Protein AF-A0A176S2V8-F1 (afdb_monomer_lite)

Secondary structure (DSSP, 8-state):
-HHHHHHHHHHHTGGGGGGGHHHHHHHTTSS-HHHHHHHHHHHTTSPPPS--HHHHHGGG-S-HHHHHHHHHHHHHTHHHHHHHHHHHHT-TT--HHHHHHHHHHHGGGS-HHHHHHHHHHHHHHHHHHHHHHHHHHHHHTTT--SHHHHHHHHHHHHHHHHHHHHHHHHHHHHTT-TTHHHHHHHHHHHHH-S-HHHHHHHHHHHHT-S-HHHHHHHHHHHHT---SHHHHHHHHHHHHSS-----GGGHHHHHHTT--HHHHHHHHHHHHHHHS----TT--HHHHHHHH-

Radius of gyration: 22.8 Å; chains: 1; bounding box: 51×49×60 Å

Structure (mmCIF, N/CA/C/O backbone):
data_AF-A0A176S2V8-F1
#
_entry.id   AF-A0A176S2V8-F1
#
loop_
_atom_site.group_PDB
_atom_site.id
_atom_site.type_symbol
_atom_site.label_atom_id
_atom_site.label_alt_id
_atom_site.label_comp_id
_atom_site.label_asym_id
_atom_site.label_entity_id
_atom_site.label_seq_id
_atom_site.pdbx_PDB_ins_code
_atom_site.Cartn_x
_atom_site.Cartn_y
_atom_site.Cartn_z
_atom_site.occupancy
_atom_site.B_iso_or_equiv
_atom_site.auth_seq_id
_atom_site.auth_comp_id
_atom_site.auth_asym_id
_atom_site.auth_atom_id
_atom_site.pdbx_PDB_model_num
ATOM 1 N N . MET A 1 1 ? 25.811 -22.337 -9.439 1.00 60.25 1 MET A N 1
ATOM 2 C CA . MET A 1 1 ? 25.557 -23.001 -10.743 1.00 60.25 1 MET A CA 1
ATOM 3 C C . MET A 1 1 ? 24.394 -22.397 -11.536 1.00 60.25 1 MET A C 1
ATOM 5 O O . MET A 1 1 ? 24.614 -22.059 -12.689 1.00 60.25 1 MET A O 1
ATOM 9 N N . ARG A 1 2 ? 23.189 -22.204 -10.969 1.00 78.69 2 ARG A N 1
ATOM 10 C CA . ARG A 1 2 ? 22.013 -21.725 -11.737 1.00 78.69 2 ARG A CA 1
ATOM 11 C C . ARG A 1 2 ? 22.156 -20.311 -12.328 1.00 78.69 2 ARG A C 1
ATOM 13 O O . ARG A 1 2 ? 21.811 -20.114 -13.487 1.00 78.69 2 ARG A O 1
ATOM 20 N N . LEU A 1 3 ? 22.725 -19.362 -11.580 1.00 81.75 3 LEU A N 1
ATOM 21 C CA . LEU A 1 3 ? 22.967 -17.994 -12.061 1.00 81.75 3 LEU A CA 1
ATOM 22 C C . LEU A 1 3 ? 23.971 -17.951 -13.225 1.00 81.75 3 LEU A C 1
ATOM 24 O O . LEU A 1 3 ? 23.685 -17.365 -14.260 1.00 81.75 3 LEU A O 1
ATOM 28 N N . ALA A 1 4 ? 25.115 -18.630 -13.086 1.00 78.62 4 ALA A N 1
ATOM 29 C CA . ALA A 1 4 ? 26.135 -18.707 -14.136 1.00 78.62 4 ALA A CA 1
ATOM 30 C C . ALA A 1 4 ? 25.596 -19.342 -15.430 1.00 78.62 4 ALA A C 1
ATOM 32 O O . ALA A 1 4 ? 25.895 -18.858 -16.517 1.00 78.62 4 ALA A O 1
ATOM 33 N N . ALA A 1 5 ? 24.752 -20.374 -15.309 1.00 82.19 5 ALA A N 1
ATOM 34 C CA . ALA A 1 5 ? 24.082 -20.993 -16.450 1.00 82.19 5 ALA A CA 1
ATOM 35 C C . ALA A 1 5 ? 23.116 -20.025 -17.152 1.00 82.19 5 ALA A C 1
ATOM 37 O O . ALA A 1 5 ? 23.113 -19.957 -18.377 1.00 82.19 5 ALA A O 1
ATOM 38 N N . LEU A 1 6 ? 22.341 -19.234 -16.399 1.00 85.38 6 LEU A N 1
ATOM 39 C CA . LEU A 1 6 ? 21.478 -18.197 -16.973 1.00 85.38 6 LEU A CA 1
ATOM 40 C C . LEU A 1 6 ? 22.296 -17.097 -17.667 1.00 85.38 6 LEU A C 1
ATOM 42 O O . LEU A 1 6 ? 21.955 -16.691 -18.773 1.00 85.38 6 LEU A O 1
ATOM 46 N N . THR A 1 7 ? 23.388 -16.641 -17.054 1.00 83.75 7 THR A N 1
ATOM 47 C CA . THR A 1 7 ? 24.290 -15.653 -17.664 1.00 83.75 7 THR A CA 1
ATOM 48 C C . THR A 1 7 ? 24.881 -16.170 -18.973 1.00 83.75 7 THR A C 1
ATOM 50 O O . THR A 1 7 ? 24.876 -15.453 -19.972 1.00 83.75 7 THR A O 1
ATOM 53 N N . ALA A 1 8 ? 25.367 -17.415 -18.987 1.00 78.00 8 ALA A N 1
ATOM 54 C CA . ALA A 1 8 ? 25.893 -18.054 -20.190 1.00 78.00 8 ALA A CA 1
ATOM 55 C C . ALA A 1 8 ? 24.809 -18.197 -21.267 1.00 78.00 8 ALA A C 1
ATOM 57 O O . ALA A 1 8 ? 25.053 -17.858 -22.420 1.00 78.00 8 ALA A O 1
ATOM 58 N N . PHE A 1 9 ? 23.599 -18.609 -20.879 1.00 85.56 9 PHE A N 1
ATOM 59 C CA . PHE A 1 9 ? 22.445 -18.706 -21.771 1.00 85.56 9 PHE A CA 1
ATOM 60 C C . PHE A 1 9 ? 22.101 -17.363 -22.430 1.00 85.56 9 PHE A C 1
ATOM 62 O O . PHE A 1 9 ? 21.939 -17.303 -23.645 1.00 85.56 9 PHE A O 1
ATOM 69 N N . ILE A 1 10 ? 22.025 -16.278 -21.651 1.00 87.19 10 ILE A N 1
ATOM 70 C CA . ILE A 1 10 ? 21.708 -14.940 -22.175 1.00 87.19 10 ILE A CA 1
ATOM 71 C C . ILE A 1 10 ? 22.783 -14.477 -23.161 1.00 87.19 10 ILE A C 1
ATOM 73 O O . ILE A 1 10 ? 22.444 -13.991 -24.234 1.00 87.19 10 ILE A O 1
ATOM 77 N N . ARG A 1 11 ? 24.067 -14.662 -22.826 1.00 83.25 11 ARG A N 1
ATOM 78 C CA . ARG A 1 11 ? 25.183 -14.283 -23.707 1.00 83.25 11 ARG A CA 1
ATOM 79 C C . ARG A 1 11 ? 25.191 -15.083 -25.008 1.00 83.25 11 ARG A C 1
ATOM 81 O O . ARG A 1 11 ? 25.403 -14.516 -26.070 1.00 83.25 11 ARG A O 1
ATOM 88 N N . LEU A 1 12 ? 24.939 -16.389 -24.934 1.00 82.62 12 LEU A N 1
ATOM 89 C CA . LEU A 1 12 ? 24.954 -17.269 -26.104 1.00 82.62 12 LEU A CA 1
ATOM 90 C C . LEU A 1 12 ? 23.786 -16.992 -27.066 1.00 82.62 12 LEU A C 1
ATOM 92 O O . LEU A 1 12 ? 23.904 -17.243 -28.262 1.00 82.62 12 LEU A O 1
ATOM 96 N N . HIS A 1 13 ? 22.680 -16.440 -26.561 1.00 83.00 13 HIS A N 1
ATOM 97 C CA . HIS A 1 13 ? 21.472 -16.164 -27.341 1.00 83.00 13 HIS A CA 1
ATOM 98 C C . HIS A 1 13 ? 21.136 -14.673 -27.465 1.00 83.00 13 HIS A C 1
ATOM 100 O O . HIS A 1 13 ? 19.988 -14.338 -27.747 1.00 83.00 13 HIS A O 1
ATOM 106 N N . GLU A 1 14 ? 22.103 -13.771 -27.282 1.00 80.88 14 GLU A N 1
ATOM 107 C CA . GLU A 1 14 ? 21.868 -12.321 -27.231 1.00 80.88 14 GLU A CA 1
ATOM 108 C C . GLU A 1 14 ? 21.131 -11.784 -28.475 1.00 80.88 14 GLU A C 1
ATOM 110 O O . GLU A 1 14 ? 20.158 -11.041 -28.354 1.00 80.88 14 GLU A O 1
ATOM 115 N N . ALA A 1 15 ? 21.504 -12.255 -29.671 1.00 80.62 15 ALA A N 1
ATOM 116 C CA . ALA A 1 15 ? 20.861 -11.881 -30.936 1.00 80.62 15 ALA A CA 1
ATOM 117 C C . ALA A 1 15 ? 19.471 -12.519 -31.159 1.00 80.62 15 ALA A C 1
ATOM 119 O O . ALA A 1 15 ? 18.764 -12.161 -32.099 1.00 80.62 15 ALA A O 1
ATOM 120 N N . GLN A 1 16 ? 19.075 -13.483 -30.324 1.00 86.75 16 GLN A N 1
ATOM 121 C CA . GLN A 1 16 ? 17.851 -14.278 -30.472 1.00 86.75 16 GLN A CA 1
ATOM 122 C C . GLN A 1 16 ? 16.987 -14.278 -29.202 1.00 86.75 16 GLN A C 1
ATOM 124 O O . GLN A 1 16 ? 16.091 -15.110 -29.070 1.00 86.75 16 GLN A O 1
ATOM 129 N N . LEU A 1 17 ? 17.199 -13.338 -28.273 1.00 88.38 17 LEU A N 1
ATOM 130 C CA . LEU A 1 17 ? 16.488 -13.301 -26.986 1.00 88.38 17 LEU A CA 1
ATOM 131 C C . LEU A 1 17 ? 14.958 -13.306 -27.130 1.00 88.38 17 LEU A C 1
ATOM 133 O O . LEU A 1 17 ? 14.272 -13.874 -26.278 1.00 88.38 17 LEU A O 1
ATOM 137 N N . GLU A 1 18 ? 14.418 -12.759 -28.224 1.00 91.44 18 GLU A N 1
ATOM 138 C CA . GLU A 1 18 ? 12.974 -12.759 -28.488 1.00 91.44 18 GLU A CA 1
ATOM 139 C C . GLU A 1 18 ? 12.380 -14.178 -28.526 1.00 91.44 18 GLU A C 1
ATOM 141 O O . GLU A 1 18 ? 11.299 -14.398 -27.977 1.00 91.44 18 GLU A O 1
ATOM 146 N N . THR A 1 19 ? 13.083 -15.173 -29.084 1.00 90.56 19 THR A N 1
ATOM 147 C CA . THR A 1 19 ? 12.586 -16.566 -29.130 1.00 90.56 19 THR A CA 1
ATOM 148 C C . THR A 1 19 ? 12.562 -17.211 -27.738 1.00 90.56 19 THR A C 1
ATOM 150 O O . THR A 1 19 ? 11.826 -18.168 -27.489 1.00 90.56 19 THR A O 1
ATOM 153 N N . HIS A 1 20 ? 13.321 -16.655 -26.792 1.00 90.19 20 HIS A N 1
ATOM 154 C CA . HIS A 1 20 ? 13.446 -17.132 -25.417 1.00 90.19 20 HIS A CA 1
ATOM 155 C C . HIS A 1 20 ? 12.695 -16.279 -24.390 1.00 90.19 20 HIS A C 1
ATOM 157 O O . HIS A 1 20 ? 12.718 -16.588 -23.196 1.00 90.19 20 HIS A O 1
ATOM 163 N N . LYS A 1 21 ? 11.951 -15.265 -24.833 1.00 91.38 21 LYS A N 1
ATOM 164 C CA . LYS A 1 21 ? 11.186 -14.339 -23.989 1.00 91.38 21 LYS A CA 1
ATOM 165 C C . LYS A 1 21 ? 10.273 -15.027 -22.971 1.00 91.38 21 LYS A C 1
ATOM 167 O O . LYS A 1 21 ? 10.247 -14.637 -21.808 1.00 91.38 21 LYS A O 1
ATOM 172 N N . ALA A 1 22 ? 9.573 -16.094 -23.363 1.00 91.62 22 ALA A N 1
ATOM 173 C CA . ALA A 1 22 ? 8.724 -16.861 -22.444 1.00 91.62 22 ALA A CA 1
ATOM 174 C C . ALA A 1 22 ? 9.526 -17.525 -21.308 1.00 91.62 22 ALA A C 1
ATOM 176 O O . ALA A 1 22 ? 9.073 -17.573 -20.165 1.00 91.62 22 ALA A O 1
ATOM 177 N N . ARG A 1 23 ? 10.747 -17.998 -21.598 1.00 91.06 23 ARG A N 1
ATOM 178 C CA . ARG A 1 23 ? 11.645 -18.572 -20.585 1.00 91.06 23 ARG A CA 1
ATOM 179 C C . ARG A 1 23 ? 12.166 -17.490 -19.644 1.00 91.06 23 ARG A C 1
ATOM 181 O O . ARG A 1 23 ? 12.185 -17.718 -18.440 1.00 91.06 23 ARG A O 1
ATOM 188 N N . LEU A 1 24 ? 12.521 -16.315 -20.169 1.00 93.31 24 LEU A N 1
ATOM 189 C CA . LEU A 1 24 ? 12.935 -15.164 -19.357 1.00 93.31 24 LEU A CA 1
ATOM 190 C C . LEU A 1 24 ? 11.822 -14.714 -18.400 1.00 93.31 24 LEU A C 1
ATOM 192 O O . LEU A 1 24 ? 12.098 -14.445 -17.236 1.00 93.31 24 LEU A O 1
ATOM 196 N N . LEU A 1 25 ? 10.561 -14.711 -18.847 1.00 94.50 25 LEU A N 1
ATOM 197 C CA . LEU A 1 25 ? 9.419 -14.420 -17.972 1.00 94.50 25 LEU A CA 1
ATOM 198 C C . LEU A 1 25 ? 9.272 -15.451 -16.849 1.00 94.50 25 LEU A C 1
ATOM 200 O O . LEU A 1 25 ? 9.077 -15.064 -15.702 1.00 94.50 25 LEU A O 1
ATOM 204 N N . LYS A 1 26 ? 9.449 -16.745 -17.143 1.00 93.81 26 LYS A N 1
ATOM 205 C CA . LYS A 1 26 ? 9.420 -17.800 -16.117 1.00 93.81 26 LYS A CA 1
ATOM 206 C C . LYS A 1 26 ? 10.523 -17.630 -15.066 1.00 93.81 26 LYS A C 1
ATOM 208 O O . LYS A 1 26 ? 10.328 -17.962 -13.903 1.00 93.81 26 LYS A O 1
ATOM 213 N N . VAL A 1 27 ? 11.682 -17.081 -15.440 1.00 94.81 27 VAL A N 1
ATOM 214 C CA . VAL A 1 27 ? 12.765 -16.793 -14.482 1.00 94.81 27 VAL A CA 1
ATOM 215 C C . VAL A 1 27 ? 12.354 -15.734 -13.451 1.00 94.81 27 VAL A C 1
ATOM 217 O O . VAL A 1 27 ? 12.857 -15.768 -12.329 1.00 94.81 27 VAL A O 1
ATOM 220 N N . LEU A 1 28 ? 11.406 -14.842 -13.764 1.00 95.62 28 LEU A N 1
ATOM 221 C CA . LEU A 1 28 ? 10.920 -13.833 -12.812 1.00 95.62 28 LEU A CA 1
ATOM 222 C C . LEU A 1 28 ? 10.217 -14.445 -11.586 1.00 95.62 28 LEU A C 1
ATOM 224 O O . LEU A 1 28 ? 10.156 -13.810 -10.532 1.00 95.62 28 LEU A O 1
ATOM 228 N N . GLU A 1 29 ? 9.753 -15.692 -11.695 1.00 93.44 29 GLU A N 1
ATOM 229 C CA . GLU A 1 29 ? 9.138 -16.467 -10.609 1.00 93.44 29 GLU A CA 1
ATOM 230 C C . GLU A 1 29 ? 10.175 -17.142 -9.691 1.00 93.44 29 GLU A C 1
ATOM 232 O O . GLU A 1 29 ? 9.823 -17.680 -8.644 1.00 93.44 29 GLU A O 1
ATOM 237 N N . SER A 1 30 ? 11.465 -17.112 -10.052 1.00 92.94 30 SER A N 1
ATOM 238 C CA . SER A 1 30 ? 12.555 -17.678 -9.246 1.00 92.94 30 SER A CA 1
ATOM 239 C C . SER A 1 30 ? 12.599 -17.057 -7.839 1.00 92.94 30 SER A C 1
ATOM 241 O O . SER A 1 30 ? 12.298 -15.879 -7.686 1.00 92.94 30 SER A O 1
ATOM 243 N N . PRO A 1 31 ? 13.033 -17.763 -6.785 1.00 92.06 31 PRO A N 1
ATOM 244 C CA . PRO A 1 31 ? 13.323 -17.121 -5.500 1.00 92.06 31 PRO A CA 1
ATOM 245 C C . PRO A 1 31 ? 14.595 -16.246 -5.531 1.00 92.06 31 PRO A C 1
ATOM 247 O O . PRO A 1 31 ? 14.800 -15.440 -4.629 1.00 92.06 31 PRO A O 1
ATOM 250 N N . ASP A 1 32 ? 15.452 -16.386 -6.549 1.00 94.19 32 ASP A N 1
ATOM 251 C CA . ASP A 1 32 ? 16.745 -15.694 -6.646 1.00 94.19 32 ASP A CA 1
ATOM 252 C C . ASP A 1 32 ? 16.621 -14.326 -7.344 1.00 94.19 32 ASP A C 1
ATOM 254 O O . ASP A 1 32 ? 16.378 -14.250 -8.553 1.00 94.19 32 ASP A O 1
ATOM 258 N N . ASN A 1 33 ? 16.829 -13.241 -6.587 1.00 94.75 33 ASN A N 1
ATOM 259 C CA . ASN A 1 33 ? 16.760 -11.867 -7.093 1.00 94.75 33 ASN A CA 1
ATOM 260 C C . ASN A 1 33 ? 17.790 -11.567 -8.193 1.00 94.75 33 ASN A C 1
ATOM 262 O O . ASN A 1 33 ? 17.468 -10.812 -9.109 1.00 94.75 33 ASN A O 1
ATOM 266 N N . GLU A 1 34 ? 18.990 -12.154 -8.155 1.00 95.12 34 GLU A N 1
ATOM 267 C CA . GLU A 1 34 ? 20.006 -11.932 -9.194 1.00 95.12 34 GLU A CA 1
ATOM 268 C C . GLU A 1 34 ? 19.566 -12.552 -10.523 1.00 95.12 34 GLU A C 1
ATOM 270 O O . GLU A 1 34 ? 19.709 -11.939 -11.582 1.00 95.12 34 GLU A O 1
ATOM 275 N N . MET A 1 35 ? 18.936 -13.732 -10.479 1.00 94.56 35 MET A N 1
ATOM 276 C CA . MET A 1 35 ? 18.364 -14.344 -11.683 1.00 94.56 35 MET A CA 1
ATOM 277 C C . MET A 1 35 ? 17.242 -13.481 -12.271 1.00 94.56 35 MET A C 1
ATOM 279 O O . MET A 1 35 ? 17.185 -13.305 -13.490 1.00 94.56 35 MET A O 1
ATOM 283 N N . LYS A 1 36 ? 16.384 -12.895 -11.424 1.00 97.12 36 LYS A N 1
ATOM 284 C CA . LYS A 1 36 ? 15.344 -11.957 -11.879 1.00 97.12 36 LYS A CA 1
ATOM 285 C C . LYS A 1 36 ? 15.943 -10.708 -12.511 1.00 97.12 36 LYS A C 1
ATOM 287 O O . LYS A 1 36 ? 15.490 -10.304 -13.575 1.00 97.12 36 LYS A O 1
ATOM 292 N N . ILE A 1 37 ? 16.966 -10.119 -11.891 1.00 96.81 37 ILE A N 1
ATOM 293 C CA . ILE A 1 37 ? 17.667 -8.936 -12.411 1.00 96.81 37 ILE A CA 1
ATOM 294 C C . ILE A 1 37 ? 18.243 -9.221 -13.802 1.00 96.81 37 ILE A C 1
ATOM 296 O O . ILE A 1 37 ? 18.025 -8.440 -14.728 1.00 96.81 37 ILE A O 1
ATOM 300 N N . LEU A 1 38 ? 18.926 -10.355 -13.983 1.00 95.25 38 LEU A N 1
ATOM 301 C CA . LEU A 1 38 ? 19.455 -10.745 -15.292 1.00 95.25 38 LEU A CA 1
ATOM 302 C C . LEU A 1 38 ? 18.348 -10.959 -16.328 1.00 95.25 38 LEU A C 1
ATOM 304 O O . LEU A 1 38 ? 18.477 -10.498 -17.462 1.00 95.25 38 LEU A O 1
ATOM 308 N N . ALA A 1 39 ? 17.250 -11.611 -15.940 1.00 96.25 39 ALA A N 1
ATOM 309 C CA . ALA A 1 39 ? 16.107 -11.803 -16.823 1.00 96.25 39 ALA A CA 1
ATOM 310 C C . ALA A 1 39 ? 15.463 -10.467 -17.229 1.00 96.25 39 ALA A C 1
ATOM 312 O O . ALA A 1 39 ? 15.192 -10.265 -18.409 1.00 96.25 39 ALA A O 1
ATOM 313 N N . LEU A 1 40 ? 15.283 -9.530 -16.293 1.00 97.50 40 LEU A N 1
ATOM 314 C CA . LEU A 1 40 ? 14.762 -8.188 -16.575 1.00 97.50 40 LEU A CA 1
ATOM 315 C C . LEU A 1 40 ? 15.660 -7.422 -17.545 1.00 97.50 40 LEU A C 1
ATOM 317 O O . LEU A 1 40 ? 15.152 -6.829 -18.492 1.00 97.50 40 LEU A O 1
ATOM 321 N N . ARG A 1 41 ? 16.985 -7.472 -17.358 1.00 95.88 41 ARG A N 1
ATOM 322 C CA . ARG A 1 41 ? 17.950 -6.853 -18.281 1.00 95.88 41 ARG A CA 1
ATOM 323 C C . ARG A 1 41 ? 17.849 -7.437 -19.685 1.00 95.88 41 ARG A C 1
ATOM 325 O O . ARG A 1 41 ? 17.777 -6.676 -20.642 1.00 95.88 41 ARG A O 1
ATOM 332 N N . ALA A 1 42 ? 17.775 -8.761 -19.809 1.00 93.75 42 ALA A N 1
ATOM 333 C CA . ALA A 1 42 ? 17.606 -9.421 -21.103 1.00 93.75 42 ALA A CA 1
ATOM 334 C C . ALA A 1 42 ? 16.262 -9.067 -21.770 1.00 93.75 42 ALA A C 1
ATOM 336 O O . ALA A 1 42 ? 16.204 -8.852 -22.979 1.00 93.75 42 ALA A O 1
ATOM 337 N N . LEU A 1 43 ? 15.184 -8.943 -20.987 1.00 96.19 43 LEU A N 1
ATOM 338 C CA . LEU A 1 43 ? 13.862 -8.558 -21.491 1.00 96.19 43 LEU A CA 1
ATOM 339 C C . LEU A 1 43 ? 13.819 -7.136 -22.074 1.00 96.19 43 LEU A C 1
ATOM 341 O O . LEU A 1 43 ? 12.962 -6.878 -22.916 1.00 96.19 43 LEU A O 1
ATOM 345 N N . LYS A 1 44 ? 14.738 -6.233 -21.697 1.00 94.88 44 LYS A N 1
ATOM 346 C CA . LYS A 1 44 ? 14.841 -4.888 -22.304 1.00 94.88 44 LYS A CA 1
ATOM 347 C C . LYS A 1 44 ? 15.218 -4.934 -23.788 1.00 94.88 44 LYS A C 1
ATOM 349 O O . LYS A 1 44 ? 14.862 -4.021 -24.521 1.00 94.88 44 LYS A O 1
ATOM 354 N N . ASN A 1 45 ? 15.879 -6.008 -24.225 1.00 91.62 45 ASN A N 1
ATOM 355 C CA . ASN A 1 45 ? 16.275 -6.226 -25.620 1.00 91.62 45 ASN A CA 1
ATOM 356 C C . ASN A 1 45 ? 15.204 -6.973 -26.436 1.00 91.62 45 ASN A C 1
ATOM 358 O O . ASN A 1 45 ? 15.413 -7.282 -27.607 1.00 91.62 45 ASN A O 1
ATOM 362 N N . CYS A 1 46 ? 14.066 -7.304 -25.822 1.00 92.81 46 CYS A N 1
ATOM 363 C CA . CYS A 1 46 ? 12.948 -7.972 -26.480 1.00 92.81 46 CYS A CA 1
ATOM 364 C C . CYS A 1 46 ? 11.885 -6.953 -26.916 1.00 92.81 46 CYS A C 1
ATOM 366 O O . CYS A 1 46 ? 11.824 -5.826 -26.423 1.00 92.81 46 CYS A O 1
ATOM 368 N N . ARG A 1 47 ? 10.963 -7.375 -27.789 1.00 92.25 47 ARG A N 1
ATOM 369 C CA . ARG A 1 47 ? 9.732 -6.618 -28.061 1.00 92.25 47 ARG A CA 1
ATOM 370 C C . ARG A 1 47 ? 8.936 -6.423 -26.762 1.00 92.25 47 ARG A C 1
ATOM 372 O O . ARG A 1 47 ? 9.048 -7.259 -25.858 1.00 92.25 47 ARG A O 1
ATOM 379 N N . PRO A 1 48 ? 8.048 -5.420 -26.679 1.00 94.12 48 PRO A N 1
ATOM 380 C CA . PRO A 1 48 ? 7.244 -5.197 -25.482 1.00 94.12 48 PRO A CA 1
ATOM 381 C C . PRO A 1 48 ? 6.430 -6.429 -25.050 1.00 94.12 48 PRO A C 1
ATOM 383 O O . PRO A 1 48 ? 6.044 -7.280 -25.866 1.00 94.12 48 PRO A O 1
ATOM 386 N N . LEU A 1 49 ? 6.188 -6.566 -23.744 1.00 94.06 49 LEU A N 1
ATOM 387 C CA . LEU A 1 49 ? 5.383 -7.663 -23.203 1.00 94.06 49 LEU A CA 1
ATOM 388 C C . LEU A 1 49 ? 3.899 -7.453 -23.531 1.00 94.06 49 LEU A C 1
ATOM 390 O O . LEU A 1 49 ? 3.396 -6.333 -23.482 1.00 94.06 49 LEU A O 1
ATOM 394 N N . LYS A 1 50 ? 3.178 -8.550 -23.795 1.00 90.88 50 LYS A N 1
ATOM 395 C CA . LYS A 1 50 ? 1.705 -8.533 -23.855 1.00 90.88 50 LYS A CA 1
ATOM 396 C C . LYS A 1 50 ? 1.075 -8.484 -22.459 1.00 90.88 50 LYS A C 1
ATOM 398 O O . LYS A 1 50 ? -0.018 -7.959 -22.299 1.00 90.88 50 LYS A O 1
ATOM 403 N N . TYR A 1 51 ? 1.763 -9.039 -21.459 1.00 92.38 51 TYR A N 1
ATOM 404 C CA . TYR A 1 51 ? 1.292 -9.142 -20.081 1.00 92.38 51 TYR A CA 1
ATOM 405 C C . TYR A 1 51 ? 2.371 -8.642 -19.116 1.00 92.38 51 TYR A C 1
ATOM 407 O O . TYR A 1 51 ? 3.460 -9.210 -19.048 1.00 92.38 51 TYR A O 1
ATOM 415 N N . TRP A 1 52 ? 2.064 -7.563 -18.393 1.00 96.25 52 TRP A N 1
ATOM 416 C CA . TRP A 1 52 ? 3.027 -6.833 -17.558 1.00 96.25 52 TRP A CA 1
ATOM 417 C C . TRP A 1 52 ? 2.981 -7.197 -16.075 1.00 96.25 52 TRP A C 1
ATOM 419 O O . TRP A 1 52 ? 3.895 -6.824 -15.340 1.00 96.25 52 TRP A O 1
ATOM 429 N N . ALA A 1 53 ? 1.964 -7.936 -15.619 1.00 94.81 53 ALA A N 1
ATOM 430 C CA . ALA A 1 53 ? 1.785 -8.214 -14.194 1.00 94.81 53 ALA A CA 1
ATOM 431 C C . ALA A 1 53 ? 3.013 -8.848 -13.511 1.00 94.81 53 ALA A C 1
ATOM 433 O O . ALA A 1 53 ? 3.327 -8.395 -12.413 1.00 94.81 53 ALA A O 1
ATOM 434 N N . PRO A 1 54 ? 3.765 -9.788 -14.128 1.00 95.38 54 PRO A N 1
ATOM 435 C CA . PRO A 1 54 ? 4.948 -10.365 -13.494 1.00 95.38 54 PRO A CA 1
ATOM 436 C C . PRO A 1 54 ? 6.026 -9.319 -13.211 1.00 95.38 54 PRO A C 1
ATOM 438 O O . PRO A 1 54 ? 6.685 -9.395 -12.188 1.00 95.38 54 PRO A O 1
ATOM 441 N N . VAL A 1 55 ? 6.179 -8.308 -14.075 1.00 97.44 55 VAL A N 1
ATOM 442 C CA . VAL A 1 55 ? 7.138 -7.209 -13.865 1.00 97.44 55 VAL A CA 1
ATOM 443 C C . VAL A 1 55 ? 6.605 -6.218 -12.830 1.00 97.44 55 VAL A C 1
ATOM 445 O O . VAL A 1 55 ? 7.342 -5.794 -11.946 1.00 97.44 55 VAL A O 1
ATOM 448 N N . ILE A 1 56 ? 5.313 -5.878 -12.893 1.00 97.19 56 ILE A N 1
ATOM 449 C CA . ILE A 1 56 ? 4.682 -4.948 -11.944 1.00 97.19 56 ILE A CA 1
ATOM 450 C C . ILE A 1 56 ? 4.704 -5.517 -10.516 1.00 97.19 56 ILE A C 1
ATOM 452 O O . ILE A 1 56 ? 4.918 -4.770 -9.563 1.00 97.19 56 ILE A O 1
ATOM 456 N N . GLN A 1 57 ? 4.532 -6.831 -10.346 1.00 95.94 57 GLN A N 1
ATOM 457 C CA . GLN A 1 57 ? 4.632 -7.513 -9.049 1.00 95.94 57 GLN A CA 1
ATOM 458 C C . GLN A 1 57 ? 6.012 -7.352 -8.398 1.00 95.94 57 GLN A C 1
ATOM 460 O O . GLN A 1 57 ? 6.099 -7.232 -7.179 1.00 95.94 57 GLN A O 1
ATOM 465 N N . LEU A 1 58 ? 7.090 -7.268 -9.185 1.00 97.31 58 LEU A N 1
ATOM 466 C CA . LEU A 1 58 ? 8.451 -7.099 -8.658 1.00 97.31 58 LEU A CA 1
ATOM 467 C C . LEU A 1 58 ? 8.703 -5.713 -8.054 1.00 97.31 58 LEU A C 1
ATOM 469 O O . LEU A 1 58 ? 9.682 -5.542 -7.330 1.00 97.31 58 LEU A O 1
ATOM 473 N N . LEU A 1 59 ? 7.817 -4.738 -8.281 1.00 97.38 59 LEU A N 1
ATOM 474 C CA . LEU A 1 59 ? 7.885 -3.437 -7.610 1.00 97.38 59 LEU A CA 1
ATOM 475 C C . LEU A 1 59 ? 7.607 -3.527 -6.100 1.00 97.38 59 LEU A C 1
ATOM 477 O O . LEU A 1 59 ? 7.960 -2.603 -5.373 1.00 97.38 59 LEU A O 1
ATOM 481 N N . ASP A 1 60 ? 7.021 -4.630 -5.624 1.00 95.56 60 ASP A N 1
ATOM 482 C CA . ASP A 1 60 ? 6.850 -4.920 -4.193 1.00 95.56 60 ASP A CA 1
ATOM 483 C C . ASP A 1 60 ? 8.117 -5.511 -3.535 1.00 95.56 60 ASP A C 1
ATOM 485 O O . ASP A 1 60 ? 8.169 -5.746 -2.327 1.00 95.56 60 ASP A O 1
ATOM 489 N N . ALA A 1 61 ? 9.170 -5.782 -4.313 1.00 95.62 61 ALA A N 1
ATOM 490 C CA . ALA A 1 61 ? 10.374 -6.408 -3.787 1.00 95.62 61 ALA A CA 1
ATOM 491 C C . ALA A 1 61 ? 11.140 -5.493 -2.814 1.00 95.62 61 ALA A C 1
ATOM 493 O O . ALA A 1 61 ? 11.237 -4.279 -2.989 1.00 95.62 61 ALA A O 1
ATOM 494 N N . ARG A 1 62 ? 11.782 -6.107 -1.811 1.00 92.75 62 ARG A N 1
ATOM 495 C CA . ARG A 1 62 ? 12.679 -5.402 -0.875 1.00 92.75 62 ARG A CA 1
ATOM 496 C C . ARG A 1 62 ? 14.022 -5.015 -1.503 1.00 92.75 62 ARG A C 1
ATOM 498 O O . ARG A 1 62 ? 14.644 -4.048 -1.068 1.00 92.75 62 ARG A O 1
ATOM 505 N N . ASP A 1 63 ? 14.493 -5.778 -2.492 1.00 95.69 63 ASP A N 1
ATOM 506 C CA . ASP A 1 63 ? 15.763 -5.500 -3.168 1.00 95.69 63 ASP A CA 1
ATOM 507 C C . ASP A 1 63 ? 15.612 -4.305 -4.118 1.00 95.69 63 ASP A C 1
ATOM 509 O O . ASP A 1 63 ? 14.948 -4.378 -5.154 1.00 95.69 63 ASP A O 1
ATOM 513 N N . ARG A 1 64 ? 16.281 -3.198 -3.777 1.00 93.62 64 ARG A N 1
ATOM 514 C CA . ARG A 1 64 ? 16.247 -1.955 -4.558 1.00 93.62 64 ARG A CA 1
ATOM 515 C C . ARG A 1 64 ? 16.788 -2.125 -5.975 1.00 93.62 64 ARG A C 1
ATOM 517 O O . ARG A 1 64 ? 16.336 -1.413 -6.867 1.00 93.62 64 ARG A O 1
ATOM 524 N N . ARG A 1 65 ? 17.740 -3.036 -6.203 1.00 96.94 65 ARG A N 1
ATOM 525 C CA . ARG A 1 65 ? 18.274 -3.298 -7.549 1.00 96.94 65 ARG A CA 1
ATOM 526 C C . ARG A 1 65 ? 17.213 -3.968 -8.412 1.00 96.94 65 ARG A C 1
ATOM 528 O O . ARG A 1 65 ? 17.010 -3.552 -9.544 1.00 96.94 65 ARG A O 1
ATOM 535 N N . LEU A 1 66 ? 16.482 -4.930 -7.853 1.00 97.56 66 LEU A N 1
ATOM 536 C CA . LEU A 1 66 ? 15.379 -5.600 -8.541 1.00 97.56 66 LEU A CA 1
ATOM 537 C C . LEU A 1 66 ? 14.241 -4.628 -8.887 1.00 97.56 66 LEU A C 1
ATOM 539 O O . LEU A 1 66 ? 13.754 -4.627 -10.020 1.00 97.56 66 LEU A O 1
ATOM 543 N N . VAL A 1 67 ? 13.858 -3.766 -7.940 1.00 97.44 67 VAL A N 1
ATOM 544 C CA . VAL A 1 67 ? 12.856 -2.712 -8.173 1.00 97.44 67 VAL A CA 1
ATOM 545 C C . VAL A 1 67 ? 13.320 -1.768 -9.282 1.00 97.44 67 VAL A C 1
ATOM 547 O O . VAL A 1 67 ? 12.567 -1.529 -10.222 1.00 97.44 67 VAL A O 1
ATOM 550 N N . LYS A 1 68 ? 14.574 -1.296 -9.230 1.00 97.00 68 LYS A N 1
ATOM 551 C CA . LYS A 1 68 ? 15.151 -0.397 -10.241 1.00 97.00 68 LYS A CA 1
ATOM 552 C C . LYS A 1 68 ? 15.120 -1.009 -11.643 1.00 97.00 68 LYS A C 1
ATOM 554 O O . LYS A 1 68 ? 14.669 -0.371 -12.585 1.00 97.00 68 LYS A O 1
ATOM 559 N N . GLU A 1 69 ? 15.548 -2.258 -11.788 1.00 98.06 69 GLU A N 1
ATOM 560 C CA . GLU A 1 69 ? 15.560 -2.946 -13.088 1.00 98.06 69 GLU A CA 1
ATOM 561 C C . GLU A 1 69 ? 14.141 -3.169 -13.634 1.00 98.06 69 GLU A C 1
ATOM 563 O O . GLU A 1 69 ? 13.908 -3.049 -14.839 1.00 98.06 69 GLU A O 1
ATOM 568 N N . SER A 1 70 ? 13.179 -3.431 -12.743 1.00 98.00 70 SER A N 1
ATOM 569 C CA . SER A 1 70 ? 11.758 -3.534 -13.095 1.00 98.00 70 SER A CA 1
ATOM 570 C C . SER A 1 70 ? 11.210 -2.184 -13.564 1.00 98.00 70 SER A C 1
ATOM 572 O O . SER A 1 70 ? 10.527 -2.115 -14.585 1.00 98.00 70 SER A O 1
ATOM 574 N N . GLN A 1 71 ? 11.551 -1.101 -12.857 1.00 98.06 71 GLN A N 1
ATOM 575 C CA . GLN A 1 71 ? 11.185 0.270 -13.217 1.00 98.06 71 GLN A CA 1
ATOM 576 C C . GLN A 1 71 ? 11.745 0.672 -14.578 1.00 98.06 71 GLN A C 1
ATOM 578 O O . GLN A 1 71 ? 10.995 1.178 -15.404 1.00 98.06 71 GLN A O 1
ATOM 583 N N . GLU A 1 72 ? 13.022 0.401 -14.840 1.00 97.75 72 GLU A N 1
ATOM 584 C CA . GLU A 1 72 ? 13.653 0.714 -16.124 1.00 97.75 72 GLU A CA 1
ATOM 585 C C . GLU A 1 72 ? 12.967 -0.018 -17.284 1.00 97.75 72 GLU A C 1
ATOM 587 O O . GLU A 1 72 ? 12.652 0.597 -18.301 1.00 97.75 72 GLU A O 1
ATOM 592 N N . LEU A 1 73 ? 12.666 -1.314 -17.129 1.00 97.75 73 LEU A N 1
ATOM 593 C CA . LEU A 1 73 ? 11.947 -2.072 -18.156 1.00 97.75 73 LEU A CA 1
ATOM 594 C C . LEU A 1 73 ? 10.534 -1.510 -18.406 1.00 97.75 73 LEU A C 1
ATOM 596 O O . LEU A 1 73 ? 10.113 -1.392 -19.561 1.00 97.75 73 LEU A O 1
ATOM 600 N N . LEU A 1 74 ? 9.809 -1.148 -17.341 1.00 98.12 74 LEU A N 1
ATOM 601 C CA . LEU A 1 74 ? 8.484 -0.529 -17.439 1.00 98.12 74 LEU A CA 1
ATOM 602 C C . LEU A 1 74 ? 8.554 0.850 -18.106 1.00 98.12 74 LEU A C 1
ATOM 604 O O . LEU A 1 74 ? 7.733 1.146 -18.970 1.00 98.12 74 LEU A O 1
ATOM 608 N N . GLN A 1 75 ? 9.548 1.667 -17.754 1.00 97.06 75 GLN A N 1
ATOM 609 C CA . GLN A 1 75 ? 9.752 3.006 -18.305 1.00 97.06 75 GLN A CA 1
ATOM 610 C C . GLN A 1 75 ? 10.058 2.965 -19.806 1.00 97.06 75 GLN A C 1
ATOM 612 O O . GLN A 1 75 ? 9.452 3.720 -20.565 1.00 97.06 75 GLN A O 1
ATOM 617 N N . LEU A 1 76 ? 10.914 2.037 -20.251 1.00 96.81 76 LEU A N 1
ATOM 618 C CA . LEU A 1 76 ? 11.206 1.817 -21.675 1.00 96.81 76 LEU A CA 1
ATOM 619 C C . LEU A 1 76 ? 9.952 1.461 -22.488 1.00 96.81 76 LEU A C 1
ATOM 621 O O . LEU A 1 76 ? 9.865 1.770 -23.671 1.00 96.81 76 LEU A O 1
ATOM 625 N N . ASN A 1 77 ? 8.967 0.828 -21.848 1.00 96.38 77 ASN A N 1
ATOM 626 C CA . ASN A 1 77 ? 7.754 0.326 -22.489 1.00 96.38 77 ASN A CA 1
ATOM 627 C C . ASN A 1 77 ? 6.490 1.076 -22.041 1.00 96.38 77 ASN A C 1
ATOM 629 O O . ASN A 1 77 ? 5.378 0.546 -22.141 1.00 96.38 77 ASN A O 1
ATOM 633 N N . MET A 1 78 ? 6.638 2.315 -21.562 1.00 95.75 78 MET A N 1
ATOM 634 C CA . MET A 1 78 ? 5.544 3.078 -20.957 1.00 95.75 78 MET A CA 1
ATOM 635 C C . MET A 1 78 ? 4.340 3.248 -21.894 1.00 95.75 78 MET A C 1
ATOM 637 O O . MET A 1 78 ? 3.196 3.187 -21.448 1.00 95.75 78 MET A O 1
ATOM 641 N N . GLY A 1 79 ? 4.583 3.377 -23.204 1.00 93.19 79 GLY A N 1
ATOM 642 C CA . GLY A 1 79 ? 3.527 3.489 -24.216 1.00 93.19 79 GLY A CA 1
ATOM 643 C C . GLY A 1 79 ? 2.545 2.311 -24.242 1.00 93.19 79 GLY A C 1
ATOM 644 O O . GLY A 1 79 ? 1.388 2.507 -24.601 1.00 93.19 79 GLY A O 1
ATOM 645 N N . VAL A 1 80 ? 2.967 1.114 -23.815 1.00 95.25 80 VAL A N 1
ATOM 646 C CA . VAL A 1 80 ? 2.115 -0.089 -23.797 1.00 95.25 80 VAL A CA 1
ATOM 647 C C . VAL A 1 80 ? 1.758 -0.577 -22.393 1.00 95.25 80 VAL A C 1
ATOM 649 O O . VAL A 1 80 ? 0.738 -1.240 -22.230 1.00 95.25 80 VAL A O 1
ATOM 652 N N . CYS A 1 81 ? 2.570 -0.281 -21.372 1.00 96.19 81 CYS A N 1
ATOM 653 C CA . CYS A 1 81 ? 2.356 -0.802 -20.016 1.00 96.19 81 CYS A CA 1
ATOM 654 C C . CYS A 1 81 ? 1.568 0.155 -19.102 1.00 96.19 81 CYS A C 1
ATOM 656 O O . CYS A 1 81 ? 1.107 -0.261 -18.037 1.00 96.19 81 CYS A O 1
ATOM 658 N N . LYS A 1 82 ? 1.369 1.420 -19.507 1.00 95.50 82 LYS A N 1
ATOM 659 C CA . LYS A 1 82 ? 0.712 2.452 -18.685 1.00 95.50 82 LYS A CA 1
ATOM 660 C C . LYS A 1 82 ? -0.682 2.052 -18.198 1.00 95.50 82 LYS A C 1
ATOM 662 O O . LYS A 1 82 ? -0.997 2.301 -17.038 1.00 95.50 82 LYS A O 1
ATOM 667 N N . SER A 1 83 ? -1.515 1.449 -19.050 1.00 94.12 83 SER A N 1
ATOM 668 C CA . SER A 1 83 ? -2.860 1.002 -18.655 1.00 94.12 83 SER A CA 1
ATOM 669 C C . SER A 1 83 ? -2.795 -0.052 -17.551 1.00 94.12 83 SER A C 1
ATOM 671 O O . SER A 1 83 ? -3.424 0.125 -16.517 1.00 94.12 83 SER A O 1
ATOM 673 N N . ALA A 1 84 ? -1.932 -1.060 -17.702 1.00 95.94 84 ALA A N 1
ATOM 674 C CA . ALA A 1 84 ? -1.733 -2.091 -16.686 1.00 95.94 84 ALA A CA 1
ATOM 675 C C . ALA A 1 84 ? -1.243 -1.511 -15.344 1.00 95.94 84 ALA A C 1
ATOM 677 O O . ALA A 1 84 ? -1.654 -1.975 -14.283 1.00 95.94 84 ALA A O 1
ATOM 678 N N . LEU A 1 85 ? -0.390 -0.479 -15.370 1.00 96.69 85 LEU A N 1
ATOM 679 C CA . LEU A 1 85 ? 0.049 0.220 -14.156 1.00 96.69 85 LEU A CA 1
ATOM 680 C C . LEU A 1 85 ? -1.102 0.979 -13.475 1.00 96.69 85 LEU A C 1
ATOM 682 O O . LEU A 1 85 ? -1.198 0.962 -12.248 1.00 96.69 85 LEU A O 1
ATOM 686 N N . ILE A 1 86 ? -1.985 1.615 -14.252 1.00 94.62 86 ILE A N 1
ATOM 687 C CA . ILE A 1 86 ? -3.187 2.289 -13.735 1.00 94.62 86 ILE A CA 1
ATOM 688 C C . ILE A 1 86 ? -4.158 1.269 -13.129 1.00 94.62 86 ILE A C 1
ATOM 690 O O . ILE A 1 86 ? -4.646 1.491 -12.023 1.00 94.62 86 ILE A O 1
ATOM 694 N N . ASP A 1 87 ? -4.383 0.140 -13.801 1.00 93.38 87 ASP A N 1
ATOM 695 C CA . ASP A 1 87 ? -5.274 -0.918 -13.314 1.00 93.38 87 ASP A CA 1
ATOM 696 C C . ASP A 1 87 ? -4.796 -1.466 -11.961 1.00 93.38 87 ASP A C 1
ATOM 698 O O . ASP A 1 87 ? -5.583 -1.624 -11.026 1.00 93.38 87 ASP A O 1
ATOM 702 N N . VAL A 1 88 ? -3.484 -1.687 -11.815 1.00 94.38 88 VAL A N 1
ATOM 703 C CA . VAL A 1 88 ? -2.890 -2.121 -10.542 1.00 94.38 88 VAL A CA 1
ATOM 704 C C . VAL A 1 88 ? -2.994 -1.028 -9.475 1.00 94.38 88 VAL A C 1
ATOM 706 O O . VAL A 1 88 ? -3.323 -1.337 -8.331 1.00 94.38 88 VAL A O 1
ATOM 709 N N . LEU A 1 89 ? -2.785 0.245 -9.825 1.00 92.25 89 LEU A N 1
ATOM 710 C CA . LEU A 1 89 ? 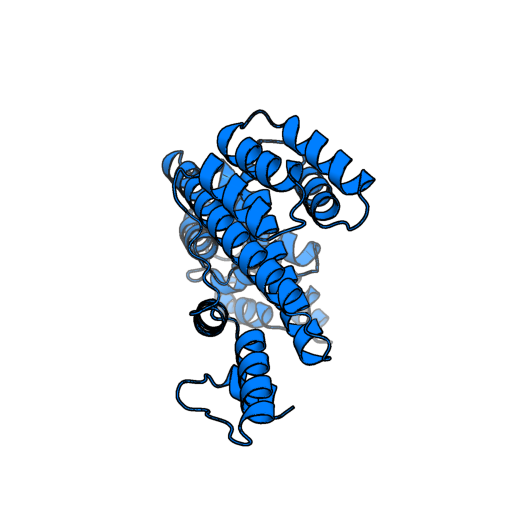-2.931 1.380 -8.903 1.00 92.25 89 LEU A CA 1
ATOM 711 C C . LEU A 1 89 ? -4.356 1.497 -8.325 1.00 92.25 89 LEU A C 1
ATOM 713 O O . LEU A 1 89 ? -4.530 1.917 -7.177 1.00 92.25 89 LEU A O 1
ATOM 717 N N . SER A 1 90 ? -5.366 1.101 -9.101 1.00 87.44 90 SER A N 1
ATOM 718 C CA . SER A 1 90 ? -6.772 1.060 -8.686 1.00 87.44 90 SER A CA 1
ATOM 719 C C . SER A 1 90 ? -7.154 -0.179 -7.866 1.00 87.44 90 SER A C 1
ATOM 721 O O . SER A 1 90 ? -8.263 -0.227 -7.338 1.00 87.44 90 SER A O 1
ATOM 723 N N . SER A 1 91 ? -6.265 -1.163 -7.719 1.00 88.88 91 SER A N 1
ATOM 724 C CA . SER A 1 91 ? -6.525 -2.372 -6.934 1.00 88.88 91 SER A CA 1
ATOM 725 C C . SER A 1 91 ? -6.514 -2.099 -5.428 1.00 88.88 91 SER A C 1
ATOM 727 O O . SER A 1 91 ? -5.625 -1.421 -4.909 1.00 88.88 91 SER A O 1
ATOM 729 N N . ASP A 1 92 ? -7.447 -2.712 -4.696 1.00 80.75 92 ASP A N 1
ATOM 730 C CA . ASP A 1 92 ? -7.466 -2.696 -3.226 1.00 80.75 92 ASP A CA 1
ATOM 731 C C . ASP A 1 92 ? -6.381 -3.595 -2.600 1.00 80.75 92 ASP A C 1
ATOM 733 O O . ASP A 1 92 ? -6.059 -3.446 -1.420 1.00 80.75 92 ASP A O 1
ATOM 737 N N . LYS A 1 93 ? -5.797 -4.515 -3.384 1.00 85.56 93 LYS A N 1
ATOM 738 C CA . LYS A 1 93 ? -4.784 -5.490 -2.929 1.00 85.56 93 LYS A CA 1
ATOM 739 C C . LYS A 1 93 ? -3.336 -5.027 -3.129 1.00 85.56 93 LYS A C 1
ATOM 741 O O . LYS A 1 93 ? -2.415 -5.780 -2.830 1.00 85.56 93 LYS A O 1
ATOM 746 N N . ILE A 1 94 ? -3.125 -3.835 -3.683 1.00 92.69 94 ILE A N 1
ATOM 747 C CA . ILE A 1 94 ? -1.784 -3.302 -3.949 1.00 92.69 94 ILE A CA 1
ATOM 748 C C . ILE A 1 94 ? -1.059 -2.966 -2.641 1.00 92.69 94 ILE A C 1
ATOM 750 O O . ILE A 1 94 ? -1.611 -2.300 -1.763 1.00 92.69 94 ILE A O 1
ATOM 754 N N . SER A 1 95 ? 0.202 -3.374 -2.519 1.00 93.88 95 SER A N 1
ATOM 755 C CA . SER A 1 95 ? 1.009 -3.005 -1.357 1.00 93.88 95 SER A CA 1
ATOM 756 C C . SER A 1 95 ? 1.362 -1.510 -1.359 1.00 93.88 95 SER A C 1
ATOM 758 O O . SER A 1 95 ? 1.326 -0.828 -2.388 1.00 93.88 95 SER A O 1
ATOM 760 N N . VAL A 1 96 ? 1.748 -0.987 -0.193 1.00 94.50 96 VAL A N 1
ATOM 761 C CA . VAL A 1 96 ? 2.248 0.392 -0.048 1.00 94.50 96 VAL A CA 1
ATOM 762 C C . VAL A 1 96 ? 3.482 0.621 -0.928 1.00 94.50 96 VAL A C 1
ATOM 764 O O . VAL A 1 96 ? 3.551 1.610 -1.656 1.00 94.50 96 VAL A O 1
ATOM 767 N N . GLN A 1 97 ? 4.430 -0.318 -0.899 1.00 94.94 97 GLN A N 1
ATOM 768 C CA . GLN A 1 97 ? 5.673 -0.254 -1.666 1.00 94.94 97 GLN A CA 1
ATOM 769 C C . GLN A 1 97 ? 5.385 -0.249 -3.172 1.00 94.94 97 GLN A C 1
ATOM 771 O O . GLN A 1 97 ? 5.798 0.669 -3.877 1.00 94.94 97 GLN A O 1
ATOM 776 N N . GLN A 1 98 ? 4.594 -1.207 -3.655 1.00 96.06 98 GLN A N 1
ATOM 777 C CA . GLN A 1 98 ? 4.214 -1.286 -5.061 1.00 96.06 98 GLN A CA 1
ATOM 778 C C . GLN A 1 98 ? 3.479 -0.020 -5.515 1.00 96.06 98 GLN A C 1
ATOM 780 O O . GLN A 1 98 ? 3.793 0.524 -6.573 1.00 96.06 98 GLN A O 1
ATOM 785 N N . ARG A 1 99 ? 2.550 0.507 -4.702 1.00 96.25 99 ARG A N 1
ATOM 786 C CA . ARG A 1 99 ? 1.855 1.763 -5.012 1.00 96.25 99 ARG A CA 1
ATOM 787 C C . ARG A 1 99 ? 2.825 2.932 -5.139 1.00 96.25 99 ARG A C 1
ATOM 789 O O . ARG A 1 99 ? 2.706 3.706 -6.087 1.00 96.25 99 ARG A O 1
ATOM 796 N N . PHE A 1 100 ? 3.769 3.062 -4.209 1.00 96.50 100 PHE A N 1
ATOM 797 C CA . PHE A 1 100 ? 4.765 4.129 -4.234 1.00 96.50 100 PHE A CA 1
ATOM 798 C C . PHE A 1 100 ? 5.614 4.071 -5.510 1.00 96.50 100 PHE A C 1
ATOM 800 O O . PHE A 1 100 ? 5.760 5.082 -6.196 1.00 96.50 100 PHE A O 1
ATOM 807 N N . GLU A 1 101 ? 6.127 2.890 -5.867 1.00 97.06 101 GLU A N 1
ATOM 808 C CA . GLU A 1 101 ? 6.975 2.732 -7.053 1.00 97.06 101 GLU A CA 1
ATOM 809 C C . GLU A 1 101 ? 6.200 2.922 -8.366 1.00 97.06 101 GLU A C 1
ATOM 811 O O . GLU A 1 101 ? 6.742 3.490 -9.313 1.00 97.06 101 GLU A O 1
ATOM 816 N N . ILE A 1 102 ? 4.926 2.511 -8.435 1.00 97.06 102 ILE A N 1
ATOM 817 C CA . ILE A 1 102 ? 4.061 2.803 -9.591 1.00 97.06 102 ILE A CA 1
ATOM 818 C C . ILE A 1 102 ? 3.818 4.308 -9.705 1.00 97.06 102 ILE A C 1
ATOM 820 O O . ILE A 1 102 ? 3.971 4.874 -10.786 1.00 97.06 102 ILE A O 1
ATOM 824 N N . MET A 1 103 ? 3.471 4.976 -8.604 1.00 95.94 103 MET A N 1
ATOM 825 C CA . MET A 1 103 ? 3.250 6.424 -8.595 1.00 95.94 103 MET A CA 1
ATOM 826 C C . MET A 1 103 ? 4.505 7.189 -9.030 1.00 95.94 103 MET A C 1
ATOM 828 O O . MET A 1 103 ? 4.392 8.135 -9.808 1.00 95.94 103 MET A O 1
ATOM 832 N N . LEU A 1 104 ? 5.695 6.730 -8.626 1.00 94.69 104 LEU A N 1
ATOM 833 C CA . LEU A 1 104 ? 6.970 7.291 -9.075 1.00 94.69 104 LEU A CA 1
ATOM 834 C C . LEU A 1 104 ? 7.126 7.234 -10.601 1.00 94.69 104 LEU A C 1
ATOM 836 O O . LEU A 1 104 ? 7.587 8.199 -11.206 1.00 94.69 104 LEU A O 1
ATOM 840 N N . LEU A 1 105 ? 6.693 6.134 -11.220 1.00 94.94 105 LEU A N 1
ATOM 841 C CA . LEU A 1 105 ? 6.767 5.938 -12.666 1.00 94.94 105 LEU A CA 1
ATOM 842 C C . LEU A 1 105 ? 5.732 6.755 -13.442 1.00 94.94 105 LEU A C 1
ATOM 844 O O . LEU A 1 105 ? 6.068 7.316 -14.481 1.00 94.94 105 LEU A O 1
ATOM 848 N N . ILE A 1 106 ? 4.472 6.788 -12.992 1.00 95.25 106 ILE A N 1
ATOM 849 C CA . ILE A 1 106 ? 3.367 7.234 -13.857 1.00 95.25 106 ILE A CA 1
ATOM 850 C C . ILE A 1 106 ? 2.707 8.541 -13.443 1.00 95.25 106 ILE A C 1
ATOM 852 O O . ILE A 1 106 ? 1.954 9.079 -14.249 1.00 95.25 106 ILE A O 1
ATOM 856 N N . TYR A 1 107 ? 2.953 9.080 -12.242 1.00 93.62 107 TYR A N 1
ATOM 857 C CA . TYR A 1 107 ? 2.181 10.227 -11.741 1.00 93.62 107 TYR A CA 1
ATOM 858 C C . TYR A 1 107 ? 2.254 11.459 -12.659 1.00 93.62 107 TYR A C 1
ATOM 860 O O . TYR A 1 107 ? 1.231 12.091 -12.935 1.00 93.62 107 TYR A O 1
ATOM 868 N N . HIS A 1 108 ? 3.441 11.755 -13.194 1.00 91.75 108 HIS A N 1
ATOM 869 C CA . HIS A 1 108 ? 3.665 12.853 -14.143 1.00 91.75 108 HIS A CA 1
ATOM 870 C C . HIS A 1 108 ? 2.998 12.623 -15.513 1.00 91.75 108 HIS A C 1
ATOM 872 O O . HIS A 1 108 ? 2.786 13.570 -16.262 1.00 91.75 108 HIS A O 1
ATOM 878 N N . LEU A 1 109 ? 2.632 11.377 -15.828 1.00 93.25 109 LEU A N 1
ATOM 879 C CA . LEU A 1 109 ? 1.937 10.983 -17.055 1.00 93.25 109 LEU A CA 1
ATOM 880 C C . LEU A 1 109 ? 0.416 10.925 -16.877 1.00 93.25 109 LEU A C 1
ATOM 882 O O . LEU A 1 109 ? -0.306 10.644 -17.841 1.00 93.25 109 LEU A O 1
ATOM 886 N N . LEU A 1 110 ? -0.089 11.105 -15.655 1.00 93.31 110 LEU A N 1
ATOM 887 C CA . LEU A 1 110 ? -1.520 11.086 -15.383 1.00 93.31 110 LEU A CA 1
ATOM 888 C C . LEU A 1 110 ? -2.169 12.388 -15.848 1.00 93.31 110 LEU A C 1
ATOM 890 O O . LEU A 1 110 ? -1.673 13.480 -15.585 1.00 93.31 110 LEU A O 1
ATOM 894 N N . SER A 1 111 ? -3.331 12.263 -16.484 1.00 93.44 111 SER A N 1
ATOM 895 C CA . SER A 1 111 ? -4.194 13.410 -16.778 1.00 93.44 111 SER A CA 1
ATOM 896 C C . SER A 1 111 ? -4.698 14.070 -15.490 1.00 93.44 111 SER A C 1
ATOM 898 O O . SER A 1 111 ? -4.807 13.422 -14.444 1.00 93.44 111 SER A O 1
ATOM 900 N N . SER A 1 112 ? -5.119 15.334 -15.570 1.00 92.56 112 SER A N 1
ATOM 901 C CA . SER A 1 112 ? -5.722 16.046 -14.433 1.00 92.56 112 SER A CA 1
ATOM 902 C C . SER A 1 112 ? -6.921 15.291 -13.843 1.00 92.56 112 SER A C 1
ATOM 904 O O . SER A 1 112 ? -7.058 15.217 -12.625 1.00 92.56 112 SER A O 1
ATOM 906 N N . LYS A 1 113 ? -7.743 14.643 -14.684 1.00 94.25 113 LYS A N 1
ATOM 907 C CA . LYS A 1 113 ? -8.878 13.810 -14.244 1.00 94.25 113 LYS A CA 1
ATOM 908 C C . LYS A 1 113 ? -8.426 12.586 -13.440 1.00 94.25 113 LYS A C 1
ATOM 910 O O . LYS A 1 113 ? -9.040 12.248 -12.428 1.00 94.25 113 LYS A O 1
ATOM 915 N N . GLN A 1 114 ? -7.346 11.926 -13.858 1.00 93.12 114 GLN A N 1
ATOM 916 C CA . GLN A 1 114 ? -6.770 10.793 -13.124 1.00 93.12 114 GLN A CA 1
ATOM 917 C C . GLN A 1 114 ? -6.158 11.246 -11.794 1.00 93.12 114 GLN A C 1
ATOM 919 O O . GLN A 1 114 ? -6.407 10.624 -10.766 1.00 93.12 114 GLN A O 1
ATOM 924 N N . GLN A 1 115 ? -5.436 12.369 -11.780 1.00 92.19 115 GLN A N 1
ATOM 925 C CA . GLN A 1 115 ? -4.886 12.938 -10.547 1.00 92.19 115 GLN A CA 1
ATOM 926 C C . GLN A 1 115 ? -5.988 13.357 -9.558 1.00 92.19 115 GLN A C 1
ATOM 928 O O . GLN A 1 115 ? -5.871 13.095 -8.362 1.00 92.19 115 GLN A O 1
ATOM 933 N N . GLN A 1 116 ? -7.086 13.949 -10.038 1.00 90.94 116 GLN A N 1
ATOM 934 C CA . GLN A 1 116 ? -8.265 14.248 -9.214 1.00 90.94 116 GLN A CA 1
ATOM 935 C C . GLN A 1 116 ? -8.932 12.973 -8.682 1.00 90.94 116 GLN A C 1
ATOM 937 O O . GLN A 1 116 ? -9.329 12.926 -7.520 1.00 90.94 116 GLN A O 1
ATOM 942 N N . SER A 1 117 ? -9.008 11.917 -9.498 1.00 92.38 117 SER A N 1
ATOM 943 C CA . SER A 1 117 ? -9.550 10.620 -9.070 1.00 92.38 117 SER A CA 1
ATOM 944 C C . SER A 1 117 ? -8.713 10.003 -7.944 1.00 92.38 117 SER A C 1
ATOM 946 O O . SER A 1 117 ? -9.275 9.493 -6.979 1.00 92.38 117 SER A O 1
ATOM 948 N N . LEU A 1 118 ? -7.382 10.124 -8.004 1.00 92.12 118 LEU A N 1
ATOM 949 C CA . LEU A 1 118 ? -6.489 9.698 -6.921 1.00 92.12 118 LEU A CA 1
ATOM 950 C C . LEU A 1 118 ? -6.694 10.503 -5.633 1.00 92.12 118 LEU A C 1
ATOM 952 O O . LEU A 1 118 ? -6.683 9.929 -4.547 1.00 92.12 118 LEU A O 1
ATOM 956 N N . GLN A 1 119 ? -6.912 11.816 -5.736 1.00 90.56 119 GLN A N 1
ATOM 957 C CA . GLN A 1 119 ? -7.217 12.653 -4.570 1.00 90.56 119 GLN A CA 1
ATOM 958 C C . GLN A 1 119 ? -8.557 12.269 -3.937 1.00 90.56 119 GLN A C 1
ATOM 960 O O . GLN A 1 119 ? -8.638 12.127 -2.720 1.00 90.56 119 GLN A O 1
ATOM 965 N N . LYS A 1 120 ? -9.589 12.026 -4.753 1.00 91.56 120 LYS A N 1
ATOM 966 C CA . LYS A 1 120 ? -10.885 11.535 -4.272 1.00 91.56 120 LYS A CA 1
ATOM 967 C C . LYS A 1 120 ? -10.750 10.173 -3.585 1.00 91.56 120 LYS A C 1
ATOM 969 O O . LYS A 1 120 ? -11.313 9.964 -2.516 1.00 91.56 120 LYS A O 1
ATOM 974 N N . TRP A 1 121 ? -9.964 9.267 -4.158 1.00 92.44 121 TRP A N 1
ATOM 975 C CA . TRP A 1 121 ? -9.682 7.974 -3.540 1.00 92.44 121 TRP A CA 1
ATOM 976 C C . TRP A 1 121 ? -8.937 8.117 -2.202 1.00 92.44 121 TRP A C 1
ATOM 978 O O . TRP A 1 121 ? -9.251 7.415 -1.240 1.00 92.44 121 TRP A O 1
ATOM 988 N N . ALA A 1 122 ? -7.985 9.049 -2.096 1.00 92.94 122 ALA A N 1
ATOM 989 C CA . ALA A 1 122 ? -7.310 9.345 -0.832 1.00 92.94 122 ALA A CA 1
ATOM 990 C C . ALA A 1 122 ? -8.284 9.904 0.220 1.00 92.94 122 ALA A C 1
ATOM 992 O O . ALA A 1 122 ? -8.212 9.514 1.383 1.00 92.94 122 ALA A O 1
ATOM 993 N N . ASP A 1 123 ? -9.244 10.738 -0.183 1.00 91.75 123 ASP A N 1
ATOM 994 C CA . ASP A 1 123 ? -10.313 11.218 0.701 1.00 91.75 123 ASP A CA 1
ATOM 995 C C . ASP A 1 123 ? -11.214 10.083 1.203 1.00 91.75 123 ASP A C 1
ATOM 997 O O . ASP A 1 123 ? -11.548 10.020 2.388 1.00 91.75 123 ASP A O 1
ATOM 1001 N N . GLU A 1 124 ? -11.603 9.166 0.318 1.00 93.38 124 GLU A N 1
ATOM 1002 C CA . GLU A 1 124 ? -12.370 7.971 0.684 1.00 93.38 124 GLU A CA 1
ATOM 1003 C C . GLU A 1 124 ? -11.565 7.056 1.618 1.00 93.38 124 GLU A C 1
ATOM 1005 O O . GLU A 1 124 ? -12.106 6.486 2.570 1.00 93.38 124 GLU A O 1
ATOM 1010 N N . THR A 1 125 ? -10.254 6.968 1.400 1.00 94.19 125 THR A N 1
ATOM 1011 C CA . THR A 1 125 ? -9.323 6.233 2.261 1.00 94.19 125 THR A CA 1
ATOM 1012 C C . THR A 1 125 ? -9.181 6.897 3.631 1.00 94.19 125 THR A C 1
ATOM 1014 O O . THR A 1 125 ? -9.164 6.197 4.641 1.00 94.19 125 THR A O 1
ATOM 1017 N N . LEU A 1 126 ? -9.196 8.230 3.710 1.00 94.06 126 LEU A N 1
ATOM 1018 C CA . LEU A 1 126 ? -9.236 8.958 4.980 1.00 94.06 126 LEU A CA 1
ATOM 1019 C C . LEU A 1 126 ? -10.526 8.655 5.756 1.00 94.06 126 LEU A C 1
ATOM 1021 O O . LEU A 1 126 ? -10.483 8.424 6.961 1.00 94.06 126 LEU A O 1
ATOM 1025 N N . ILE A 1 127 ? -11.674 8.541 5.081 1.00 93.94 127 ILE A N 1
ATOM 1026 C CA . ILE A 1 127 ? -12.923 8.104 5.732 1.00 93.94 127 ILE A CA 1
ATOM 1027 C C . ILE A 1 127 ? -12.783 6.684 6.308 1.00 93.94 127 ILE A C 1
ATOM 1029 O O . ILE A 1 127 ? -13.268 6.425 7.415 1.00 93.94 127 ILE A O 1
ATOM 1033 N N . LYS A 1 128 ? -12.122 5.762 5.591 1.00 93.94 128 LYS A N 1
ATOM 1034 C CA . LYS A 1 128 ? -11.814 4.414 6.108 1.00 93.94 128 LYS A CA 1
ATOM 1035 C C . LYS A 1 128 ? -10.887 4.493 7.327 1.00 93.94 128 LYS A C 1
ATOM 1037 O O . LYS A 1 128 ? -11.172 3.846 8.330 1.00 93.94 128 LYS A O 1
ATOM 1042 N N . LEU A 1 129 ? -9.863 5.349 7.291 1.00 94.12 129 LEU A N 1
ATOM 1043 C CA . LEU A 1 129 ? -8.958 5.595 8.419 1.00 94.12 129 LEU A CA 1
ATOM 1044 C C . LEU A 1 129 ? -9.713 6.067 9.675 1.00 94.12 129 LEU A C 1
ATOM 1046 O O . LEU A 1 129 ? -9.501 5.513 10.755 1.00 94.12 129 LEU A O 1
ATOM 1050 N N . PHE A 1 130 ? -10.638 7.027 9.537 1.00 93.50 130 PHE A N 1
ATOM 1051 C CA . PHE A 1 130 ? -11.518 7.466 10.631 1.00 93.50 130 PHE A CA 1
ATOM 1052 C C . PHE A 1 130 ? -12.362 6.317 11.187 1.00 93.50 130 PHE A C 1
ATOM 1054 O O . PHE A 1 130 ? -12.478 6.168 12.404 1.00 93.50 130 PHE A O 1
ATOM 1061 N N . LYS A 1 131 ? -12.946 5.490 10.309 1.00 93.94 131 LYS A N 1
ATOM 1062 C CA . LYS A 1 131 ? -13.748 4.334 10.729 1.00 93.94 131 LYS A CA 1
ATOM 1063 C C . LYS A 1 131 ? -12.930 3.337 11.543 1.00 93.94 131 LYS A C 1
ATOM 1065 O O . LYS A 1 131 ? -13.380 2.939 12.612 1.00 93.94 131 LYS A O 1
ATOM 1070 N N . ILE A 1 132 ? -11.745 2.960 11.067 1.00 94.88 132 ILE A N 1
ATOM 1071 C CA . ILE A 1 132 ? -10.895 1.976 11.749 1.00 94.88 132 ILE A CA 1
ATOM 1072 C C . ILE A 1 132 ? -10.419 2.509 13.096 1.00 94.88 132 ILE A C 1
ATOM 1074 O O . ILE A 1 132 ? -10.549 1.811 14.096 1.00 94.88 132 ILE A O 1
ATOM 1078 N N . ASN A 1 133 ? -9.974 3.766 13.161 1.00 93.06 133 ASN A N 1
ATOM 1079 C CA . ASN A 1 133 ? -9.604 4.382 14.436 1.00 93.06 133 ASN A CA 1
ATOM 1080 C C . ASN A 1 133 ? -10.794 4.465 15.401 1.00 93.06 133 ASN A C 1
ATOM 1082 O O . ASN A 1 133 ? -10.637 4.233 16.596 1.00 93.06 133 ASN A O 1
ATOM 1086 N N . GLY A 1 134 ? -12.000 4.746 14.900 1.00 93.06 134 GLY A N 1
ATOM 1087 C CA . GLY A 1 134 ? -13.207 4.733 15.723 1.00 93.06 134 GLY A CA 1
ATOM 1088 C C . GLY A 1 134 ? -13.526 3.340 16.269 1.00 93.06 134 GLY A C 1
ATOM 1089 O O . GLY A 1 134 ? -13.849 3.205 17.448 1.00 93.06 134 GLY A O 1
ATOM 1090 N N . LEU A 1 135 ? -13.389 2.296 15.447 1.00 94.12 135 LEU A N 1
ATOM 1091 C CA . LEU A 1 135 ? -13.574 0.908 15.877 1.00 94.12 135 LEU A CA 1
ATOM 1092 C C . LEU A 1 135 ? -12.503 0.471 16.879 1.00 94.12 135 LEU A C 1
ATOM 1094 O O . LEU A 1 135 ? -12.836 -0.242 17.822 1.00 94.12 135 LEU A O 1
ATOM 1098 N N . LEU A 1 136 ? -11.263 0.932 16.708 1.00 93.12 136 LEU A N 1
ATOM 1099 C CA . LEU A 1 136 ? -10.159 0.709 17.638 1.00 93.12 136 LEU A CA 1
ATOM 1100 C C . LEU A 1 136 ? -10.445 1.350 19.001 1.00 93.12 136 LEU A C 1
ATOM 1102 O O . LEU A 1 136 ? -10.432 0.652 20.009 1.00 93.12 136 LEU A O 1
ATOM 1106 N N . LYS A 1 137 ? -10.790 2.645 19.045 1.00 91.44 137 LYS A N 1
ATOM 1107 C CA . LYS A 1 137 ? -11.122 3.320 20.315 1.00 91.44 137 LYS A CA 1
ATOM 1108 C C . LYS A 1 137 ? -12.347 2.717 20.984 1.00 91.44 137 LYS A C 1
ATOM 1110 O O . LYS A 1 137 ? -12.419 2.652 22.209 1.00 91.44 137 LYS A O 1
ATOM 1115 N N . LEU A 1 138 ? -13.318 2.271 20.187 1.00 91.00 138 LEU A N 1
ATOM 1116 C CA . LEU A 1 138 ? -14.455 1.544 20.719 1.00 91.00 138 LEU A CA 1
ATOM 1117 C C . LEU A 1 138 ? -14.016 0.198 21.317 1.00 91.00 138 LEU A C 1
ATOM 1119 O O . LEU A 1 138 ? -14.454 -0.108 22.420 1.00 91.00 138 LEU A O 1
ATOM 1123 N N . TYR A 1 139 ? -13.128 -0.559 20.663 1.00 90.00 139 TYR A N 1
ATOM 1124 C CA . TYR A 1 139 ? -12.581 -1.808 21.211 1.00 90.00 139 TYR A CA 1
ATOM 1125 C C . TYR A 1 139 ? -11.887 -1.585 22.553 1.00 90.00 139 TYR A C 1
ATOM 1127 O O . TYR A 1 139 ? -12.236 -2.216 23.546 1.00 90.00 139 TYR A O 1
ATOM 1135 N N . GLU A 1 140 ? -10.957 -0.628 22.593 1.00 89.19 140 GLU A N 1
ATOM 1136 C CA . GLU A 1 140 ? -10.175 -0.290 23.786 1.00 89.19 140 GLU A CA 1
ATOM 1137 C C . GLU A 1 140 ? -11.086 0.099 24.962 1.00 89.19 140 GLU A C 1
ATOM 1139 O O . GLU A 1 140 ? -10.826 -0.277 26.103 1.00 89.19 140 GLU A O 1
ATOM 1144 N N . SER A 1 141 ? -12.209 0.779 24.691 1.00 87.88 141 SER A N 1
ATOM 1145 C CA . SER A 1 141 ? -13.163 1.190 25.732 1.00 87.88 141 SER A CA 1
ATOM 1146 C C . SER A 1 141 ? -13.912 0.044 26.424 1.00 87.88 141 SER A C 1
ATOM 1148 O O . SER A 1 141 ? -14.523 0.276 27.464 1.00 87.88 141 SER A O 1
ATOM 1150 N N . HIS A 1 142 ? -13.882 -1.177 25.880 1.00 84.69 142 HIS A N 1
ATOM 1151 C CA . HIS A 1 142 ? -14.509 -2.345 26.507 1.00 84.69 142 HIS A CA 1
ATOM 1152 C C . HIS A 1 142 ? -13.596 -3.043 27.535 1.00 84.69 142 HIS A C 1
ATOM 1154 O O . HIS A 1 142 ? -14.030 -4.009 28.157 1.00 84.69 142 HIS A O 1
ATOM 1160 N N . GLY A 1 143 ? -12.360 -2.565 27.750 1.00 74.88 143 GLY A N 1
ATOM 1161 C CA . GLY A 1 143 ? -11.473 -3.088 28.804 1.00 74.88 143 GLY A CA 1
ATOM 1162 C C . GLY A 1 143 ? -10.966 -4.512 28.552 1.00 74.88 143 GLY A C 1
ATOM 1163 O O . GLY A 1 143 ? -10.651 -5.247 29.484 1.00 74.88 143 GLY A O 1
ATOM 1164 N N . HIS A 1 144 ? -10.928 -4.910 27.286 1.00 77.38 144 HIS A N 1
ATOM 1165 C CA . HIS A 1 144 ? -10.469 -6.207 26.818 1.00 77.38 144 HIS A CA 1
ATOM 1166 C C . HIS A 1 144 ? -8.986 -6.457 27.160 1.00 77.38 144 HIS A C 1
ATOM 1168 O O . HIS A 1 144 ? -8.148 -5.596 26.899 1.00 77.38 144 HIS A O 1
ATOM 1174 N N . ASN A 1 145 ? -8.659 -7.619 27.744 1.00 75.75 145 ASN A N 1
ATOM 1175 C CA . ASN A 1 145 ? -7.331 -7.884 28.326 1.00 75.75 145 ASN A CA 1
ATOM 1176 C C . ASN A 1 145 ? -6.762 -9.283 28.008 1.00 75.75 145 ASN A C 1
ATOM 1178 O O . ASN A 1 145 ? -5.857 -9.766 28.688 1.00 75.75 145 ASN A O 1
ATOM 1182 N N . SER A 1 146 ? -7.304 -9.977 27.002 1.00 83.75 146 SER A N 1
ATOM 1183 C CA . SER A 1 146 ? -6.770 -11.264 26.543 1.00 83.75 146 SER A CA 1
ATOM 1184 C C . SER A 1 146 ? -5.685 -11.096 25.469 1.00 83.75 146 SER A C 1
ATOM 1186 O O . SER A 1 146 ? -5.549 -10.054 24.825 1.00 83.75 146 SER A O 1
ATOM 1188 N N . LYS A 1 147 ? -4.923 -12.166 25.201 1.00 85.50 147 LYS A N 1
ATOM 1189 C CA . LYS A 1 147 ? -3.953 -12.189 24.088 1.00 85.50 147 LYS A CA 1
ATOM 1190 C C . LYS A 1 147 ? -4.616 -11.932 22.727 1.00 85.50 147 LYS A C 1
ATOM 1192 O O . LYS A 1 147 ? -4.020 -11.277 21.876 1.00 85.50 147 LYS A O 1
ATOM 1197 N N . VAL A 1 148 ? -5.838 -12.430 22.528 1.00 87.62 148 VAL A N 1
ATOM 1198 C CA . VAL A 1 148 ? -6.599 -12.249 21.281 1.00 87.62 148 VAL A CA 1
ATOM 1199 C C . VAL A 1 148 ? -7.069 -10.804 21.140 1.00 87.62 148 VAL A C 1
ATOM 1201 O O . VAL A 1 148 ? -7.040 -10.250 20.044 1.00 87.62 148 VAL A O 1
ATOM 1204 N N . ASP A 1 149 ? -7.397 -10.155 22.254 1.00 87.75 149 ASP A N 1
ATOM 1205 C CA . ASP A 1 149 ? -7.753 -8.738 22.272 1.00 87.75 149 ASP A CA 1
ATOM 1206 C C . ASP A 1 149 ? -6.582 -7.846 21.857 1.00 87.75 149 ASP A C 1
ATOM 1208 O O . ASP A 1 149 ? -6.740 -6.964 21.011 1.00 87.75 149 ASP A O 1
ATOM 1212 N N . HIS A 1 150 ? -5.384 -8.118 22.382 1.00 89.44 150 HIS A N 1
ATOM 1213 C CA . HIS A 1 150 ? -4.167 -7.431 21.944 1.00 89.44 150 HIS A CA 1
ATOM 1214 C C . HIS A 1 150 ? -3.889 -7.643 20.453 1.00 89.44 150 HIS A C 1
ATOM 1216 O O . HIS A 1 150 ? -3.448 -6.719 19.768 1.00 89.44 150 HIS A O 1
ATOM 1222 N N . LEU A 1 151 ? -4.175 -8.837 19.933 1.00 92.31 151 LEU A N 1
ATOM 1223 C CA . LEU A 1 151 ? -4.028 -9.131 18.514 1.00 92.31 151 LEU A CA 1
ATOM 1224 C C . LEU A 1 151 ? -5.040 -8.355 17.658 1.00 92.31 151 LEU A C 1
ATOM 1226 O O . LEU A 1 151 ? -4.653 -7.802 16.633 1.00 92.31 151 LEU A O 1
ATOM 1230 N N . ILE A 1 152 ? -6.302 -8.243 18.083 1.00 93.56 152 ILE A N 1
ATOM 1231 C CA . ILE A 1 152 ? -7.315 -7.424 17.395 1.00 93.56 152 ILE A CA 1
ATOM 1232 C C . ILE A 1 152 ? -6.905 -5.949 17.376 1.00 93.56 152 ILE A C 1
ATOM 1234 O O . ILE A 1 152 ? -6.963 -5.318 16.319 1.00 93.56 152 ILE A O 1
ATOM 1238 N N . ILE A 1 153 ? -6.434 -5.413 18.506 1.00 93.06 153 ILE A N 1
ATOM 1239 C CA . ILE A 1 153 ? -5.898 -4.045 18.594 1.00 93.06 153 ILE A CA 1
ATOM 1240 C C . ILE A 1 153 ? -4.779 -3.848 17.571 1.00 93.06 153 ILE A C 1
ATOM 1242 O O . ILE A 1 153 ? -4.824 -2.898 16.789 1.00 93.06 153 ILE A O 1
ATOM 1246 N N . LYS A 1 154 ? -3.816 -4.774 17.531 1.00 94.25 154 LYS A N 1
ATOM 1247 C CA . LYS A 1 154 ? -2.688 -4.718 16.599 1.00 94.25 154 LYS A CA 1
ATOM 1248 C C . LYS A 1 154 ? -3.142 -4.767 15.139 1.00 94.25 154 LYS A C 1
ATOM 1250 O O . LYS A 1 154 ? -2.681 -3.961 14.341 1.00 94.25 154 LYS A O 1
ATOM 1255 N N . ILE A 1 155 ? -4.085 -5.645 14.792 1.00 95.38 155 ILE A N 1
ATOM 1256 C CA . ILE A 1 155 ? -4.633 -5.730 13.430 1.00 95.38 155 ILE A CA 1
ATOM 1257 C C . ILE A 1 155 ? -5.303 -4.408 13.034 1.00 95.38 155 ILE A C 1
ATOM 1259 O O . ILE A 1 155 ? -5.063 -3.897 11.942 1.00 95.38 155 ILE A O 1
ATOM 1263 N N . LEU A 1 156 ? -6.117 -3.815 13.913 1.00 95.38 156 LEU A N 1
ATOM 1264 C CA . LEU A 1 156 ? -6.769 -2.531 13.637 1.00 95.38 156 LEU A CA 1
ATOM 1265 C C . LEU A 1 156 ? -5.754 -1.386 13.489 1.00 95.38 156 LEU A C 1
ATOM 1267 O O . LEU A 1 156 ? -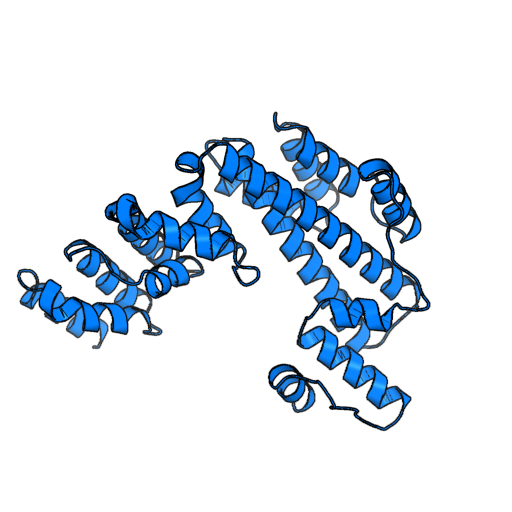5.932 -0.528 12.624 1.00 95.38 156 LEU A O 1
ATOM 1271 N N . GLN A 1 157 ? -4.684 -1.384 14.289 1.00 94.19 157 GLN A N 1
ATOM 1272 C CA . GLN A 1 157 ? -3.573 -0.436 14.155 1.00 94.19 157 GLN A CA 1
ATOM 1273 C C . GLN A 1 157 ? -2.858 -0.600 12.809 1.00 94.19 157 GLN A C 1
ATOM 1275 O O . GLN A 1 157 ? -2.728 0.376 12.074 1.00 94.19 157 GLN A O 1
ATOM 1280 N N . GLU A 1 158 ? -2.488 -1.823 12.426 1.00 94.88 158 GLU A N 1
ATOM 1281 C CA . GLU A 1 158 ? -1.846 -2.112 11.137 1.00 94.88 158 GLU A CA 1
ATOM 1282 C C . GLU A 1 158 ? -2.736 -1.709 9.949 1.00 94.88 158 GLU A C 1
ATOM 1284 O O . GLU A 1 158 ? -2.258 -1.123 8.976 1.00 94.88 158 GLU A O 1
ATOM 1289 N N . MET A 1 159 ? -4.052 -1.940 10.032 1.00 94.88 159 MET A N 1
ATOM 1290 C CA . MET A 1 159 ? -4.999 -1.485 9.007 1.00 94.88 159 MET A CA 1
ATOM 1291 C C . MET A 1 159 ? -5.095 0.048 8.932 1.00 94.88 159 MET A C 1
ATOM 1293 O O . MET A 1 159 ? -5.204 0.610 7.838 1.00 94.88 159 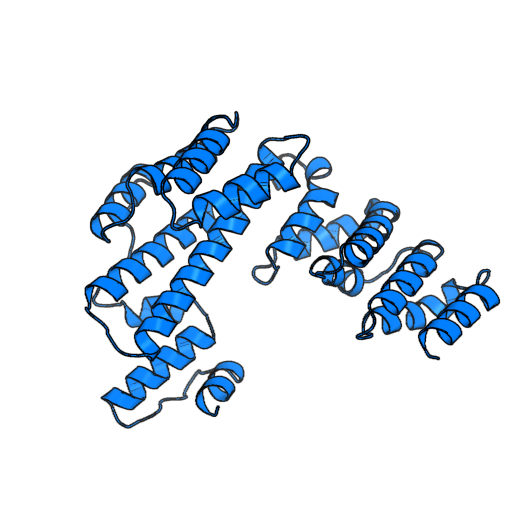MET A O 1
ATOM 1297 N N . ALA A 1 160 ? -5.056 0.743 10.073 1.00 94.31 160 ALA A N 1
ATOM 1298 C CA . ALA A 1 160 ? -5.024 2.202 10.104 1.00 94.31 160 ALA A CA 1
ATOM 1299 C C . ALA A 1 160 ? -3.722 2.741 9.489 1.00 94.31 160 ALA A C 1
ATOM 1301 O O . ALA A 1 160 ? -3.764 3.624 8.633 1.00 94.31 160 ALA A O 1
ATOM 1302 N N . GLU A 1 161 ? -2.573 2.177 9.859 1.00 95.06 161 GLU A N 1
ATOM 1303 C CA . GLU A 1 161 ? -1.273 2.536 9.291 1.00 95.06 161 GLU A CA 1
ATOM 1304 C C . GLU A 1 161 ? -1.207 2.299 7.779 1.00 95.06 161 GLU A C 1
ATOM 1306 O O . GLU A 1 161 ? -0.685 3.143 7.049 1.00 95.06 161 GLU A O 1
ATOM 1311 N N . TYR A 1 162 ? -1.787 1.195 7.302 1.00 94.94 162 TYR A N 1
ATOM 1312 C CA . TYR A 1 162 ? -1.903 0.886 5.879 1.00 94.94 162 TYR A CA 1
ATOM 1313 C C . TYR A 1 162 ? -2.686 1.967 5.121 1.00 94.94 162 TYR A C 1
ATOM 1315 O O . TYR A 1 162 ? -2.240 2.456 4.082 1.00 94.94 162 TYR A O 1
ATOM 1323 N N . HIS A 1 163 ? -3.843 2.392 5.641 1.00 94.81 163 HIS A N 1
ATOM 1324 C CA . HIS A 1 163 ? -4.607 3.479 5.023 1.00 94.81 163 HIS A CA 1
ATOM 1325 C C . HIS A 1 163 ? -3.878 4.821 5.084 1.00 94.81 163 HIS A C 1
ATOM 1327 O O . HIS A 1 163 ? -3.925 5.576 4.111 1.00 94.81 163 HIS A O 1
ATOM 1333 N N . LEU A 1 164 ? -3.188 5.111 6.190 1.00 95.94 164 LEU A N 1
ATOM 1334 C CA . LEU A 1 164 ? -2.385 6.321 6.331 1.00 95.94 164 LEU A CA 1
ATOM 1335 C C . LEU A 1 164 ? -1.290 6.389 5.262 1.00 95.94 164 LEU A C 1
ATOM 1337 O O . LEU A 1 164 ? -1.174 7.408 4.585 1.00 95.94 164 LEU A O 1
ATOM 1341 N N . ASP A 1 165 ? -0.533 5.311 5.058 1.00 96.62 165 ASP A N 1
ATOM 1342 C CA . ASP A 1 165 ? 0.519 5.275 4.038 1.00 96.62 165 ASP A CA 1
ATOM 1343 C C . ASP A 1 165 ? -0.022 5.571 2.645 1.00 96.62 165 ASP A C 1
ATOM 1345 O O . ASP A 1 165 ? 0.540 6.377 1.908 1.00 96.62 165 ASP A O 1
ATOM 1349 N N . HIS A 1 166 ? -1.149 4.963 2.293 1.00 95.44 166 HIS A N 1
ATOM 1350 C CA . HIS A 1 166 ? -1.784 5.178 1.001 1.00 95.44 166 HIS A CA 1
ATOM 1351 C C . HIS A 1 166 ? -2.213 6.632 0.777 1.00 95.44 166 HIS A C 1
ATOM 1353 O O . HIS A 1 166 ? -2.014 7.171 -0.314 1.00 95.44 166 HIS A O 1
ATOM 1359 N N . ILE A 1 167 ? -2.742 7.294 1.809 1.00 94.94 167 ILE A N 1
ATOM 1360 C CA . ILE A 1 167 ? -3.054 8.731 1.771 1.00 94.94 167 ILE A CA 1
ATOM 1361 C C . ILE A 1 167 ? -1.768 9.543 1.579 1.00 94.94 167 ILE A C 1
ATOM 1363 O O . ILE A 1 167 ? -1.712 10.433 0.725 1.00 94.94 167 ILE A O 1
ATOM 1367 N N . LEU A 1 168 ? -0.719 9.219 2.340 1.00 95.25 168 LEU A N 1
ATOM 1368 C CA . LEU A 1 168 ? 0.566 9.913 2.290 1.00 95.25 168 LEU A CA 1
ATOM 1369 C C . LEU A 1 168 ? 1.273 9.749 0.946 1.00 95.25 168 LEU A C 1
ATOM 1371 O O . LEU A 1 168 ? 1.916 10.698 0.504 1.00 95.25 168 LEU A O 1
ATOM 1375 N N . ILE A 1 169 ? 1.133 8.612 0.261 1.00 95.25 169 ILE A N 1
ATOM 1376 C CA . ILE A 1 169 ? 1.630 8.442 -1.111 1.00 95.25 169 ILE A CA 1
ATOM 1377 C C . ILE A 1 169 ? 0.973 9.478 -2.025 1.00 95.25 169 ILE A C 1
ATOM 1379 O O . ILE A 1 169 ? 1.671 10.207 -2.729 1.00 95.25 169 ILE A O 1
ATOM 1383 N N . ILE A 1 170 ? -0.357 9.600 -1.993 1.00 93.31 170 ILE A N 1
ATOM 1384 C CA . ILE A 1 170 ? -1.058 10.568 -2.846 1.00 93.31 170 ILE A CA 1
ATOM 1385 C C . ILE A 1 170 ? -0.637 11.996 -2.508 1.00 93.31 170 ILE A C 1
ATOM 1387 O O . ILE A 1 170 ? -0.340 12.757 -3.427 1.00 93.31 170 ILE A O 1
ATOM 1391 N N . ILE A 1 171 ? -0.540 12.351 -1.222 1.00 92.44 171 ILE A N 1
ATOM 1392 C CA . ILE A 1 171 ? -0.030 13.664 -0.804 1.00 92.44 171 ILE A CA 1
ATOM 1393 C C . ILE A 1 171 ? 1.379 13.881 -1.361 1.00 92.44 171 ILE A C 1
ATOM 1395 O O . ILE A 1 171 ? 1.594 14.878 -2.038 1.00 92.44 171 ILE A O 1
ATOM 1399 N N . THR A 1 172 ? 2.298 12.935 -1.151 1.00 93.19 172 THR A N 1
ATOM 1400 C CA . THR A 1 172 ? 3.709 13.003 -1.573 1.00 93.19 172 THR A CA 1
ATOM 1401 C C . THR A 1 172 ? 3.856 13.367 -3.045 1.00 93.19 172 THR A C 1
ATOM 1403 O O . THR A 1 172 ? 4.611 14.268 -3.385 1.00 93.19 172 THR A O 1
ATOM 1406 N N . PHE A 1 173 ? 3.124 12.700 -3.932 1.00 91.88 173 PHE A N 1
ATOM 1407 C CA . PHE A 1 173 ? 3.203 13.007 -5.361 1.00 91.88 173 PHE A CA 1
ATOM 1408 C C . PHE A 1 173 ? 2.442 14.279 -5.721 1.00 91.88 173 PHE A C 1
ATOM 1410 O O . PHE A 1 173 ? 2.846 15.046 -6.595 1.00 91.88 173 PHE A O 1
ATOM 1417 N N . ALA A 1 174 ? 1.361 14.560 -5.000 1.00 88.69 174 ALA A N 1
ATOM 1418 C CA . ALA A 1 174 ? 0.610 15.781 -5.171 1.00 88.69 174 ALA A CA 1
ATOM 1419 C C . ALA A 1 174 ? 1.435 17.029 -4.801 1.00 88.69 174 ALA A C 1
ATOM 1421 O O . ALA A 1 174 ? 1.211 18.067 -5.424 1.00 88.69 174 ALA A O 1
ATOM 1422 N N . THR A 1 175 ? 2.377 16.945 -3.860 1.00 83.25 175 THR A N 1
ATOM 1423 C CA . THR A 1 175 ? 3.219 18.074 -3.433 1.00 83.25 175 THR A CA 1
ATOM 1424 C C . THR A 1 175 ? 4.305 18.467 -4.438 1.00 83.25 175 THR A C 1
ATOM 1426 O O . THR A 1 175 ? 4.885 19.534 -4.268 1.00 83.25 175 THR A O 1
ATOM 1429 N N . GLN A 1 176 ? 4.577 17.632 -5.453 1.00 74.62 176 GLN A N 1
ATOM 1430 C CA . GLN A 1 176 ? 5.641 17.832 -6.454 1.00 74.62 176 GLN A CA 1
ATOM 1431 C C . GLN A 1 176 ? 7.033 18.097 -5.845 1.00 74.62 176 GLN A C 1
ATOM 1433 O O . GLN A 1 176 ? 7.848 18.808 -6.419 1.00 74.62 176 GLN A O 1
ATOM 1438 N N . GLN A 1 177 ? 7.315 17.535 -4.668 1.00 68.88 177 GLN A N 1
ATOM 1439 C CA . GLN A 1 177 ? 8.625 17.658 -4.028 1.00 68.88 177 GLN A CA 1
ATOM 1440 C C . GLN A 1 177 ? 9.669 16.809 -4.768 1.00 68.88 177 GLN A C 1
ATOM 1442 O O . GLN A 1 177 ? 9.467 15.608 -4.938 1.00 68.88 177 GLN A O 1
ATOM 1447 N N . ASP A 1 178 ? 10.834 17.377 -5.095 1.00 67.56 178 ASP A N 1
ATOM 1448 C CA . ASP A 1 178 ? 11.916 16.663 -5.805 1.00 67.56 178 ASP A CA 1
ATOM 1449 C C . ASP A 1 178 ? 12.396 15.395 -5.075 1.00 67.56 178 ASP A C 1
ATOM 1451 O O . ASP A 1 178 ? 12.917 14.454 -5.674 1.00 67.56 178 ASP A O 1
ATOM 1455 N N . ARG A 1 179 ? 12.206 15.340 -3.751 1.00 82.25 179 ARG A N 1
ATOM 1456 C CA . ARG A 1 179 ? 12.639 14.233 -2.888 1.00 82.25 179 ARG A CA 1
ATOM 1457 C C . ARG A 1 179 ? 11.462 13.411 -2.359 1.00 82.25 179 ARG A C 1
ATOM 1459 O O . ARG A 1 179 ? 11.367 13.190 -1.150 1.00 82.25 179 ARG A O 1
ATOM 1466 N N . TYR A 1 180 ? 10.601 12.911 -3.251 1.00 87.25 180 TYR A N 1
ATOM 1467 C CA . TYR A 1 180 ? 9.406 12.117 -2.909 1.00 87.25 180 TYR A CA 1
ATOM 1468 C C . TYR A 1 180 ? 9.652 11.052 -1.830 1.00 87.25 180 TYR A C 1
ATOM 1470 O O . TYR A 1 180 ? 8.924 10.985 -0.842 1.00 87.25 180 TYR A O 1
ATOM 1478 N N . ARG A 1 181 ? 10.706 10.235 -1.976 1.00 88.88 181 ARG A N 1
ATOM 1479 C CA . ARG A 1 181 ? 10.993 9.138 -1.035 1.00 88.88 181 ARG A CA 1
ATOM 1480 C C . ARG A 1 181 ? 11.371 9.644 0.356 1.00 88.88 181 ARG A C 1
ATOM 1482 O O . ARG A 1 181 ? 10.885 9.099 1.340 1.00 88.88 181 ARG A O 1
ATOM 1489 N N . TYR A 1 182 ? 12.203 10.684 0.436 1.00 90.56 182 TYR A N 1
ATOM 1490 C CA . TYR A 1 182 ? 12.585 11.291 1.713 1.00 90.56 182 TYR A CA 1
ATOM 1491 C C . TYR A 1 182 ? 11.369 11.908 2.403 1.00 90.56 182 TYR A C 1
ATOM 1493 O O . TYR A 1 182 ? 11.150 11.661 3.586 1.00 90.56 182 TYR A O 1
ATOM 1501 N N . PHE A 1 183 ? 10.556 12.659 1.654 1.00 91.69 183 PHE A N 1
ATOM 1502 C CA . PHE A 1 183 ? 9.329 13.255 2.173 1.00 91.69 183 PHE A CA 1
ATOM 1503 C C . PHE A 1 183 ? 8.379 12.181 2.721 1.00 91.69 183 PHE A C 1
ATOM 1505 O O . PHE A 1 183 ? 7.997 12.243 3.889 1.00 91.69 183 PHE A O 1
ATOM 1512 N N . PHE A 1 184 ? 8.067 11.157 1.919 1.00 93.94 184 PHE A N 1
ATOM 1513 C CA . PHE A 1 184 ? 7.177 10.069 2.322 1.00 93.94 184 PHE A CA 1
ATOM 1514 C C . PHE A 1 184 ? 7.681 9.344 3.571 1.00 93.94 184 PHE A C 1
ATOM 1516 O O . PHE A 1 184 ? 6.929 9.185 4.526 1.00 93.94 184 PHE A O 1
ATOM 1523 N N . GLN A 1 185 ? 8.959 8.952 3.597 1.00 92.88 185 GLN A N 1
ATOM 1524 C CA . GLN A 1 185 ? 9.542 8.249 4.742 1.00 92.88 185 GLN A CA 1
ATOM 1525 C C . GLN A 1 185 ? 9.545 9.113 6.002 1.00 92.88 185 GLN A C 1
ATOM 1527 O O . GLN A 1 185 ? 9.189 8.625 7.071 1.00 92.88 185 GLN A O 1
ATOM 1532 N N . LYS A 1 186 ? 9.915 10.395 5.889 1.00 92.75 186 LYS A N 1
ATOM 1533 C CA . LYS A 1 186 ? 9.943 11.320 7.028 1.00 92.75 186 LYS A CA 1
ATOM 1534 C C . LYS A 1 186 ? 8.552 11.494 7.633 1.00 92.75 186 LYS A C 1
ATOM 1536 O O . LYS A 1 186 ? 8.403 11.379 8.847 1.00 92.75 186 LYS A O 1
ATOM 1541 N N . VAL A 1 187 ? 7.543 11.742 6.797 1.00 93.88 187 VAL A N 1
ATOM 1542 C CA . VAL A 1 187 ? 6.170 11.973 7.263 1.00 93.88 187 VAL A CA 1
ATOM 1543 C C . VAL A 1 187 ? 5.524 10.673 7.748 1.00 93.88 187 VAL A C 1
ATOM 1545 O O . VAL A 1 187 ? 4.976 10.660 8.845 1.00 93.88 187 VAL A O 1
ATOM 1548 N N . SER A 1 188 ? 5.629 9.567 7.002 1.00 94.88 188 SER A N 1
ATOM 1549 C CA . SER A 1 188 ? 5.043 8.274 7.401 1.00 94.88 188 SER A CA 1
ATOM 1550 C C . SER A 1 188 ? 5.632 7.777 8.723 1.00 94.88 188 SER A C 1
ATOM 1552 O O . SER A 1 188 ? 4.887 7.545 9.676 1.00 94.88 188 SER A O 1
ATOM 1554 N N . ASN A 1 189 ? 6.963 7.717 8.843 1.00 94.12 189 ASN A N 1
ATOM 1555 C CA . ASN A 1 189 ? 7.603 7.252 10.075 1.00 94.12 189 ASN A CA 1
ATOM 1556 C C . ASN A 1 189 ? 7.303 8.178 11.260 1.00 94.12 189 ASN A C 1
ATOM 1558 O O . ASN A 1 189 ? 7.109 7.704 12.378 1.00 94.12 189 ASN A O 1
ATOM 1562 N N . GLY A 1 190 ? 7.262 9.494 11.034 1.00 94.31 190 GLY A N 1
ATOM 1563 C CA . GLY A 1 190 ? 6.982 10.445 12.103 1.00 94.31 190 GLY A CA 1
ATOM 1564 C C . GLY A 1 190 ? 5.533 10.392 12.591 1.00 94.31 190 GLY A C 1
ATOM 1565 O O . GLY A 1 190 ? 5.320 10.383 13.798 1.00 94.31 190 GLY A O 1
ATOM 1566 N N . LEU A 1 191 ? 4.544 10.265 11.698 1.00 92.94 191 LEU A N 1
ATOM 1567 C CA . LEU A 1 191 ? 3.129 10.159 12.088 1.00 92.94 191 LEU A CA 1
ATOM 1568 C C . LEU A 1 191 ? 2.791 8.828 12.775 1.00 92.94 191 LEU A C 1
ATOM 1570 O O . LEU A 1 191 ? 1.931 8.799 13.653 1.00 92.94 191 LEU A O 1
ATOM 1574 N N . LYS A 1 192 ? 3.476 7.738 12.410 1.00 92.31 192 LYS A N 1
ATOM 1575 C CA . LYS A 1 192 ? 3.315 6.415 13.042 1.00 92.31 192 LYS A CA 1
ATOM 1576 C C . LYS A 1 192 ? 4.116 6.245 14.333 1.00 92.31 192 LYS A C 1
ATOM 1578 O O . LYS A 1 192 ? 3.871 5.323 15.104 1.00 92.31 192 LYS A O 1
ATOM 1583 N N . SER A 1 193 ? 5.093 7.114 14.576 1.00 90.00 193 SER A N 1
ATOM 1584 C CA . SER A 1 193 ? 5.931 7.058 15.771 1.00 90.00 193 SER A CA 1
ATOM 1585 C C . SER A 1 193 ? 5.099 7.267 17.037 1.00 90.00 193 SER A C 1
ATOM 1587 O O . SER A 1 193 ? 4.252 8.151 17.092 1.00 90.00 193 SER A O 1
ATOM 1589 N N . THR A 1 194 ? 5.405 6.523 18.100 1.00 85.19 194 THR A N 1
ATOM 1590 C CA . THR A 1 194 ? 4.836 6.744 19.442 1.00 85.19 194 THR A CA 1
ATOM 1591 C C . THR A 1 194 ? 5.443 7.964 20.148 1.00 85.19 194 THR A C 1
ATOM 1593 O O . THR A 1 194 ? 4.862 8.497 21.094 1.00 85.19 194 THR A O 1
ATOM 1596 N N . ASN A 1 195 ? 6.605 8.443 19.687 1.00 88.81 195 ASN A N 1
ATOM 1597 C CA . ASN A 1 195 ? 7.252 9.651 20.194 1.00 88.81 195 ASN A CA 1
ATOM 1598 C C . ASN A 1 195 ? 6.560 10.920 19.660 1.00 88.81 195 ASN A C 1
ATOM 1600 O O . ASN A 1 195 ? 6.530 11.157 18.450 1.00 88.81 195 ASN A O 1
ATOM 1604 N N . ARG A 1 196 ? 6.080 11.763 20.585 1.00 85.62 196 ARG A N 1
ATOM 1605 C CA . ARG A 1 196 ? 5.376 13.025 20.302 1.00 85.62 196 ARG A CA 1
ATOM 1606 C C . ARG A 1 196 ? 6.203 14.036 19.510 1.00 85.62 196 ARG A C 1
ATOM 1608 O O . ARG A 1 196 ? 5.642 14.756 18.693 1.00 85.62 196 ARG A O 1
ATOM 1615 N N . VAL A 1 197 ? 7.514 14.094 19.733 1.00 88.88 197 VAL A N 1
ATOM 1616 C CA . VAL A 1 197 ? 8.410 15.012 19.010 1.00 88.88 197 VAL A CA 1
ATOM 1617 C C . VAL A 1 197 ? 8.474 14.624 17.535 1.00 88.88 197 VAL A C 1
ATOM 1619 O O . VAL A 1 197 ? 8.335 15.472 16.660 1.00 88.88 197 VAL A O 1
ATOM 1622 N N . ASN A 1 198 ? 8.588 13.326 17.245 1.00 91.12 198 ASN A N 1
ATOM 1623 C CA . ASN A 1 198 ? 8.603 12.826 15.868 1.00 91.12 198 ASN A CA 1
ATOM 1624 C C . ASN A 1 198 ? 7.272 13.085 15.148 1.00 91.12 198 ASN A C 1
ATOM 1626 O O . ASN A 1 198 ? 7.282 13.453 13.974 1.00 91.12 198 ASN A O 1
ATOM 1630 N N . GLN A 1 199 ? 6.147 12.933 15.855 1.00 89.81 199 GLN A N 1
ATOM 1631 C CA . GLN A 1 199 ? 4.826 13.276 15.325 1.00 89.81 199 GLN A CA 1
ATOM 1632 C C . GLN A 1 199 ? 4.723 14.775 15.021 1.00 89.81 199 GLN A C 1
ATOM 1634 O O . GLN A 1 199 ? 4.336 15.135 13.914 1.00 89.81 199 GLN A O 1
ATOM 1639 N N . GLY A 1 200 ? 5.134 15.641 15.956 1.00 89.06 200 GLY A N 1
ATOM 1640 C CA . GLY A 1 200 ? 5.150 17.095 15.759 1.00 89.06 200 GLY A CA 1
ATOM 1641 C C . GLY A 1 200 ? 5.982 17.512 14.546 1.00 89.06 200 GLY A C 1
ATOM 1642 O O . GLY A 1 200 ? 5.485 18.219 13.674 1.00 89.06 200 GLY A O 1
ATOM 1643 N N . ASN A 1 201 ? 7.197 16.971 14.421 1.00 90.81 201 ASN A N 1
ATOM 1644 C CA . ASN A 1 201 ? 8.077 17.234 13.282 1.00 90.81 201 ASN A CA 1
ATOM 1645 C C . ASN A 1 201 ? 7.459 16.782 11.948 1.00 90.81 201 ASN A C 1
ATOM 1647 O O . ASN A 1 201 ? 7.644 17.432 10.922 1.00 90.81 201 ASN A O 1
ATOM 1651 N N . ALA A 1 202 ? 6.739 15.656 11.924 1.00 93.06 202 ALA A N 1
ATOM 1652 C CA . ALA A 1 202 ? 6.061 15.198 10.713 1.00 93.06 202 ALA A CA 1
ATOM 1653 C C . ALA A 1 202 ? 4.853 16.067 10.350 1.00 93.06 202 ALA A C 1
ATOM 1655 O O . ALA A 1 202 ? 4.642 16.331 9.166 1.00 93.06 202 ALA A O 1
ATOM 1656 N N . LEU A 1 203 ? 4.093 16.535 11.344 1.00 91.56 203 LEU A N 1
ATOM 1657 C CA . LEU A 1 203 ? 2.977 17.457 11.134 1.00 91.56 203 LEU A CA 1
ATOM 1658 C C . LEU A 1 203 ? 3.451 18.808 10.606 1.00 91.56 203 LEU A C 1
ATOM 1660 O O . LEU A 1 203 ? 2.843 19.323 9.676 1.00 91.56 203 LEU A O 1
ATOM 1664 N N . GLU A 1 204 ? 4.567 19.331 11.113 1.00 90.62 204 GLU A N 1
ATOM 1665 C CA . GLU A 1 204 ? 5.178 20.567 10.614 1.00 90.62 204 GLU A CA 1
ATOM 1666 C C . GLU A 1 204 ? 5.632 20.430 9.150 1.00 90.62 204 GLU A C 1
ATOM 1668 O O . GLU A 1 204 ? 5.340 21.267 8.293 1.00 90.62 204 GLU A O 1
ATOM 1673 N N . VAL A 1 205 ? 6.306 19.323 8.817 1.00 90.62 205 VAL A N 1
ATOM 1674 C CA . VAL A 1 205 ? 6.693 19.022 7.427 1.00 90.62 205 VAL A CA 1
ATOM 1675 C C . VAL A 1 205 ? 5.461 18.948 6.527 1.00 90.62 205 VAL A C 1
ATOM 1677 O O . VAL A 1 205 ? 5.492 19.430 5.394 1.00 90.62 205 VAL A O 1
ATOM 1680 N N . LEU A 1 206 ? 4.379 18.351 7.026 1.00 90.00 206 LEU A N 1
ATOM 1681 C CA . LEU A 1 206 ? 3.130 18.211 6.297 1.00 90.00 206 LEU A CA 1
ATOM 1682 C C . LEU A 1 206 ? 2.387 19.554 6.157 1.00 90.00 206 LEU A C 1
ATOM 1684 O O . LEU A 1 206 ? 1.840 19.815 5.090 1.00 90.00 206 LEU A O 1
ATOM 1688 N N . SER A 1 207 ? 2.397 20.432 7.166 1.00 88.38 207 SER A N 1
ATOM 1689 C CA . SER A 1 207 ? 1.747 21.753 7.113 1.00 88.38 207 SER A CA 1
ATOM 1690 C C . SER A 1 207 ? 2.413 22.717 6.139 1.00 88.38 207 SER A C 1
ATOM 1692 O O . SER A 1 207 ? 1.750 23.592 5.587 1.00 88.38 207 SER A O 1
ATOM 1694 N N . ASN A 1 208 ? 3.703 22.519 5.870 1.00 86.06 208 ASN A N 1
ATOM 1695 C CA . ASN A 1 208 ? 4.464 23.316 4.907 1.00 86.06 208 ASN A CA 1
ATOM 1696 C C . ASN A 1 208 ? 4.172 22.941 3.440 1.00 86.06 208 ASN A C 1
ATOM 1698 O O . ASN A 1 208 ? 4.723 23.533 2.512 1.00 86.06 208 ASN A O 1
ATOM 1702 N N . VAL A 1 209 ? 3.290 21.968 3.199 1.00 84.50 209 VAL A N 1
ATOM 1703 C CA . VAL A 1 209 ? 2.878 21.552 1.858 1.00 84.50 209 VAL A CA 1
ATOM 1704 C C . VAL A 1 209 ? 1.824 22.507 1.282 1.00 84.50 209 VAL A C 1
ATOM 1706 O O . VAL A 1 209 ? 0.750 22.693 1.846 1.00 84.50 209 VAL A O 1
ATOM 1709 N N . GLY A 1 210 ? 2.065 23.035 0.076 1.00 64.94 210 GLY A N 1
ATOM 1710 C CA . GLY A 1 210 ? 1.154 23.980 -0.595 1.00 64.94 210 GLY A CA 1
ATOM 1711 C C . GLY A 1 210 ? -0.239 23.437 -0.972 1.00 64.94 210 GLY A C 1
ATOM 1712 O O . GLY A 1 210 ? -1.151 24.219 -1.242 1.00 64.94 210 GLY A O 1
ATOM 1713 N N . LYS A 1 211 ? -0.452 22.113 -0.978 1.00 67.31 211 LYS A N 1
ATOM 1714 C CA . LYS A 1 211 ? -1.755 21.486 -1.275 1.00 67.31 211 LYS A CA 1
ATOM 1715 C C . LYS A 1 211 ? -2.628 21.348 -0.036 1.00 67.31 211 LYS A C 1
ATOM 1717 O O . LYS A 1 211 ? -2.519 20.379 0.700 1.00 67.31 211 LYS A O 1
ATOM 1722 N N . LYS A 1 212 ? -3.568 22.278 0.131 1.00 68.56 212 LYS A N 1
ATOM 1723 C CA . LYS A 1 212 ? -4.267 22.482 1.406 1.00 68.56 212 LYS A CA 1
ATOM 1724 C C . LYS A 1 212 ? -5.425 21.515 1.711 1.00 68.56 212 LYS A C 1
ATOM 1726 O O . LYS A 1 212 ? -5.593 21.164 2.865 1.00 68.56 212 LYS A O 1
ATOM 1731 N N . SER A 1 213 ? -6.240 21.040 0.761 1.00 79.75 213 SER A N 1
ATOM 1732 C CA . SER A 1 213 ? -7.527 20.403 1.150 1.00 79.75 213 SER A CA 1
ATOM 1733 C C . SER A 1 213 ? -7.403 19.033 1.849 1.00 79.75 213 SER A C 1
ATOM 1735 O O . SER A 1 213 ? -7.994 18.828 2.910 1.00 79.75 213 SER A O 1
ATOM 1737 N N . LEU A 1 214 ? -6.664 18.075 1.274 1.00 85.94 214 LEU A N 1
ATOM 1738 C CA . LEU A 1 214 ? -6.435 16.751 1.875 1.00 85.94 214 LEU A CA 1
ATOM 1739 C C . LEU A 1 214 ? -5.454 16.843 3.053 1.00 85.94 214 LEU A C 1
ATOM 1741 O O . LEU A 1 214 ? -5.694 16.238 4.094 1.00 85.94 214 LEU A O 1
ATOM 1745 N N . VAL A 1 215 ? -4.405 17.660 2.918 1.00 89.38 215 VAL A N 1
ATOM 1746 C CA . VAL A 1 215 ? -3.429 17.922 3.986 1.00 89.38 215 VAL A CA 1
ATOM 1747 C C . VAL A 1 215 ? -4.110 18.500 5.222 1.00 89.38 215 VAL A C 1
ATOM 1749 O O . VAL A 1 215 ? -3.960 17.935 6.294 1.00 89.38 215 VAL A O 1
ATOM 1752 N N . ASN A 1 216 ? -4.937 19.542 5.091 1.00 88.06 216 ASN A N 1
ATOM 1753 C CA . ASN A 1 216 ? -5.619 20.155 6.236 1.00 88.06 216 ASN A CA 1
ATOM 1754 C C . ASN A 1 216 ? -6.568 19.180 6.939 1.00 88.06 216 ASN A C 1
ATOM 1756 O O . ASN A 1 216 ? -6.716 19.235 8.155 1.00 88.06 216 ASN A O 1
ATOM 1760 N N . ARG A 1 217 ? -7.224 18.286 6.190 1.00 88.38 217 ARG A N 1
ATOM 1761 C CA . ARG A 1 217 ? -8.072 17.243 6.784 1.00 88.38 217 ARG A CA 1
ATOM 1762 C C . ARG A 1 217 ? -7.249 16.208 7.546 1.00 88.38 217 ARG A C 1
ATOM 1764 O O . ARG A 1 217 ? -7.674 15.788 8.618 1.00 88.38 217 ARG A O 1
ATOM 1771 N N . LEU A 1 218 ? -6.079 15.835 7.028 1.00 90.31 218 LEU A N 1
ATOM 1772 C CA . LEU A 1 218 ? -5.154 14.940 7.720 1.00 90.31 218 LEU A CA 1
ATOM 1773 C C . LEU A 1 218 ? -4.516 15.611 8.950 1.00 90.31 218 LEU A C 1
ATOM 1775 O O . LEU A 1 218 ? -4.406 14.975 9.989 1.00 90.31 218 LEU A O 1
ATOM 1779 N N . LEU A 1 219 ? -4.164 16.897 8.877 1.00 89.12 219 LEU A N 1
ATOM 1780 C CA . LEU A 1 219 ? -3.672 17.669 10.024 1.00 89.12 219 LEU A CA 1
ATOM 1781 C C . LEU A 1 219 ? -4.727 17.735 11.129 1.00 89.12 219 LEU A C 1
ATOM 1783 O O . LEU A 1 219 ? -4.454 17.313 12.244 1.00 89.12 219 LEU A O 1
ATOM 1787 N N . LYS A 1 220 ? -5.971 18.106 10.794 1.00 86.81 220 LYS A N 1
ATOM 1788 C CA . LYS A 1 220 ? -7.096 18.093 11.746 1.00 86.81 220 LYS A CA 1
ATOM 1789 C C . LYS A 1 220 ? -7.339 16.720 12.373 1.00 86.81 220 LYS A C 1
ATOM 1791 O O . LYS A 1 220 ? -7.752 16.645 13.524 1.00 86.81 220 LYS A O 1
ATOM 1796 N N . PHE A 1 221 ? -7.095 15.638 11.628 1.00 86.69 221 PHE A N 1
ATOM 1797 C CA . PHE A 1 221 ? -7.117 14.287 12.184 1.00 86.69 221 PHE A CA 1
ATOM 1798 C C . PHE A 1 221 ? -6.059 14.164 13.303 1.00 86.69 221 PHE A C 1
ATOM 1800 O O . PHE A 1 221 ? -6.397 13.798 14.421 1.00 86.69 221 PHE A O 1
ATOM 1807 N N . PHE A 1 222 ? -4.804 14.550 13.081 1.00 85.50 222 PHE A N 1
ATOM 1808 C CA . PHE A 1 222 ? -3.754 14.414 14.101 1.00 85.50 222 PHE A CA 1
ATOM 1809 C C . PHE A 1 222 ? -3.767 15.470 15.228 1.00 85.50 222 PHE A C 1
ATOM 1811 O O . PHE A 1 222 ? -3.358 15.145 16.346 1.00 85.50 222 PHE A O 1
ATOM 1818 N N . ASP A 1 223 ? -4.253 16.688 14.979 1.00 74.69 223 ASP A N 1
ATOM 1819 C CA . ASP A 1 223 ? -4.228 17.803 15.942 1.00 74.69 223 ASP A CA 1
ATOM 1820 C C . ASP A 1 223 ? -5.044 17.515 17.210 1.00 74.69 223 ASP A C 1
ATOM 1822 O O . ASP A 1 223 ? -4.616 17.822 18.323 1.00 74.69 223 ASP A O 1
ATOM 1826 N N . GLU A 1 224 ? -6.201 16.868 17.066 1.00 64.38 224 GLU A N 1
ATOM 1827 C CA . GLU A 1 224 ? -7.125 16.638 18.180 1.00 64.38 224 GLU A CA 1
ATOM 1828 C C . GLU A 1 224 ? -6.804 15.394 19.026 1.00 64.38 224 GLU A C 1
ATOM 1830 O O . GLU A 1 224 ? -7.532 15.117 19.977 1.00 64.38 224 GLU A O 1
ATOM 1835 N N . ARG A 1 225 ? -5.707 14.672 18.723 1.00 64.50 225 ARG A N 1
ATOM 1836 C CA . ARG A 1 225 ? -5.175 13.512 19.473 1.00 64.50 225 ARG A CA 1
ATOM 1837 C C . ARG A 1 225 ? -6.276 12.534 19.906 1.00 64.50 225 ARG A C 1
ATOM 1839 O O . ARG A 1 225 ? -6.865 12.681 20.970 1.00 64.50 225 ARG A O 1
ATOM 1846 N N . PHE A 1 226 ? -6.526 11.488 19.118 1.00 66.81 226 PHE A N 1
ATOM 1847 C CA . PHE A 1 226 ? -7.600 10.500 19.336 1.00 66.81 226 PHE A CA 1
ATOM 1848 C C . PHE A 1 226 ? -7.521 9.709 20.651 1.00 66.81 226 PHE A C 1
ATOM 1850 O O . PHE A 1 226 ? -7.195 8.522 20.673 1.00 66.81 226 PHE A O 1
ATOM 1857 N N . ILE A 1 227 ? -7.871 10.352 21.759 1.00 71.00 227 ILE A N 1
ATOM 1858 C CA . ILE A 1 227 ? -7.930 9.723 23.077 1.00 71.00 227 ILE A CA 1
ATOM 1859 C C . ILE A 1 227 ? -9.249 8.958 23.218 1.00 71.00 227 ILE A C 1
ATOM 1861 O O . ILE A 1 227 ? -9.288 7.911 23.854 1.00 71.00 227 ILE A O 1
ATOM 1865 N N . THR A 1 228 ? -10.327 9.435 22.583 1.00 83.56 228 THR A N 1
ATOM 1866 C CA . THR A 1 228 ? -11.664 8.844 22.725 1.00 83.56 228 THR A CA 1
ATOM 1867 C C . THR A 1 228 ? -12.396 8.696 21.391 1.00 83.56 228 THR A C 1
ATOM 1869 O O . THR A 1 228 ? -12.145 9.424 20.427 1.00 83.56 228 THR A O 1
ATOM 1872 N N . LEU A 1 229 ? -13.379 7.788 21.354 1.00 88.25 229 LEU A N 1
ATOM 1873 C CA . LEU A 1 229 ? -14.330 7.679 20.241 1.00 88.25 229 LEU A CA 1
ATOM 1874 C C . LEU A 1 229 ? -15.118 8.983 20.023 1.00 88.25 229 LEU A C 1
ATOM 1876 O O . LEU A 1 229 ? -15.479 9.297 18.889 1.00 88.25 229 LEU A O 1
ATOM 1880 N N . GLN A 1 230 ? -15.389 9.744 21.088 1.00 88.94 230 GLN A N 1
ATOM 1881 C CA . GLN A 1 230 ? -16.117 11.005 20.976 1.00 88.94 230 GLN A CA 1
ATOM 1882 C C . GLN A 1 230 ? -15.302 12.046 20.205 1.00 88.94 230 GLN A C 1
ATOM 1884 O O . GLN A 1 230 ? -15.836 12.648 19.278 1.00 88.94 230 GLN A O 1
ATOM 1889 N N . SER A 1 231 ? -14.006 12.178 20.502 1.00 88.25 231 SER A N 1
ATOM 1890 C CA . SER A 1 231 ? -13.092 13.050 19.753 1.00 88.25 231 SER A CA 1
ATOM 1891 C C . SER A 1 231 ? -13.085 12.690 18.261 1.00 88.25 231 SER A C 1
ATOM 1893 O O . SER A 1 231 ? -13.305 13.550 17.414 1.00 88.25 231 SER A O 1
ATOM 1895 N N . ILE A 1 232 ? -12.972 11.394 17.928 1.00 89.94 232 ILE A N 1
ATOM 1896 C CA . ILE A 1 232 ? -13.039 10.910 16.533 1.00 89.94 232 ILE A CA 1
ATOM 1897 C C . ILE A 1 232 ? -14.341 11.349 15.848 1.00 89.94 232 ILE A C 1
ATOM 1899 O O . ILE A 1 232 ? -14.319 11.806 14.703 1.00 89.94 232 ILE A O 1
ATOM 1903 N N . ARG A 1 233 ? -15.485 11.201 16.527 1.00 90.50 233 ARG A N 1
ATOM 1904 C CA . ARG A 1 233 ? -16.799 11.578 15.986 1.00 90.50 233 ARG A CA 1
ATOM 1905 C C . ARG A 1 233 ? -16.917 13.082 15.752 1.00 90.50 233 ARG A C 1
ATOM 1907 O O . ARG A 1 233 ? -17.441 13.462 14.706 1.00 90.50 233 ARG A O 1
ATOM 1914 N N . CYS A 1 234 ? -16.435 13.905 16.684 1.00 89.50 234 CYS A N 1
ATOM 1915 C CA . CYS A 1 234 ? -16.452 15.364 16.565 1.00 89.50 234 CYS A CA 1
ATOM 1916 C C . CYS A 1 234 ? -15.656 15.829 15.342 1.00 89.50 234 CYS A C 1
ATOM 1918 O O . CYS A 1 234 ? -16.201 16.533 14.493 1.00 89.50 234 CYS A O 1
ATOM 1920 N N . ILE A 1 235 ? -14.419 15.350 15.191 1.00 89.62 235 ILE A N 1
ATOM 1921 C CA . ILE A 1 235 ? -13.558 15.692 14.050 1.00 89.62 235 ILE A CA 1
ATOM 1922 C C . ILE A 1 235 ? -14.199 15.223 12.747 1.00 89.62 235 ILE A C 1
ATOM 1924 O O . ILE A 1 235 ? -14.288 15.978 11.782 1.00 89.62 235 ILE A O 1
ATOM 1928 N N . TYR A 1 236 ? -14.692 13.982 12.709 1.00 92.38 236 TYR A N 1
ATOM 1929 C CA . TYR A 1 236 ? -15.342 13.454 11.514 1.00 92.38 236 TYR A CA 1
ATOM 1930 C C . TYR A 1 236 ? -16.549 14.309 11.100 1.00 92.38 236 TYR A C 1
ATOM 1932 O O . TYR A 1 236 ? -16.702 14.634 9.923 1.00 92.38 236 TYR A O 1
ATOM 1940 N N . PHE A 1 237 ? -17.383 14.719 12.058 1.00 92.56 237 PHE A N 1
ATOM 1941 C CA . PHE A 1 237 ? -18.510 15.608 11.791 1.00 92.56 237 PHE A CA 1
ATOM 1942 C C . PHE A 1 237 ? -18.044 16.981 11.289 1.00 92.56 237 PHE A C 1
ATOM 1944 O O . PHE A 1 237 ? -18.558 17.460 10.282 1.00 92.56 237 PHE A O 1
ATOM 1951 N N . ALA A 1 238 ? -17.023 17.571 11.915 1.00 90.25 238 ALA A N 1
ATOM 1952 C CA . ALA A 1 238 ? -16.453 18.850 11.496 1.00 90.25 238 ALA A CA 1
ATOM 1953 C C . ALA A 1 238 ? -15.855 18.807 10.076 1.00 90.25 238 ALA A C 1
ATOM 1955 O O . ALA A 1 238 ? -15.885 19.807 9.361 1.00 90.25 238 ALA A O 1
ATOM 1956 N N . LEU A 1 239 ? -15.310 17.661 9.654 1.00 89.69 239 LEU A N 1
ATOM 1957 C CA . LEU A 1 239 ? -14.707 17.495 8.329 1.00 89.69 239 LEU A CA 1
ATOM 1958 C C . LEU A 1 239 ? -15.703 17.117 7.228 1.00 89.69 239 LEU A C 1
ATOM 1960 O O . LEU A 1 239 ? -15.481 17.474 6.071 1.00 89.69 239 LEU A O 1
ATOM 1964 N N . TYR A 1 240 ? -16.757 16.365 7.555 1.00 91.44 240 TYR A N 1
ATOM 1965 C CA . TYR A 1 240 ? -17.641 15.749 6.558 1.00 91.44 240 TYR A CA 1
ATOM 1966 C C . TYR A 1 240 ? -19.124 16.115 6.705 1.00 91.44 240 TYR A C 1
ATOM 1968 O O . TYR A 1 240 ? -19.937 15.633 5.916 1.00 91.44 240 TYR A O 1
ATOM 1976 N N . GLY A 1 241 ? -19.497 16.911 7.711 1.00 92.75 241 GLY A N 1
ATOM 1977 C CA . GLY A 1 241 ? -20.871 17.369 7.949 1.00 92.75 241 GLY A CA 1
ATOM 1978 C C . GLY A 1 241 ? -21.872 16.257 8.275 1.00 92.75 241 GLY A C 1
ATOM 1979 O O . GLY A 1 241 ? -23.079 16.467 8.197 1.00 92.75 241 GLY A O 1
ATOM 1980 N N . LYS A 1 242 ? -21.400 15.046 8.595 1.00 94.12 242 LYS A N 1
ATOM 1981 C CA . LYS A 1 242 ? -22.246 13.873 8.849 1.00 94.12 242 LYS A CA 1
ATOM 1982 C C . LYS A 1 242 ? -21.689 13.028 9.993 1.00 94.12 242 LYS A C 1
ATOM 1984 O O . LYS A 1 242 ? -20.473 12.997 10.181 1.00 94.12 242 LYS A O 1
ATOM 1989 N N . PRO A 1 243 ? -22.539 12.320 10.755 1.00 92.00 243 PRO A N 1
ATOM 1990 C CA . PRO A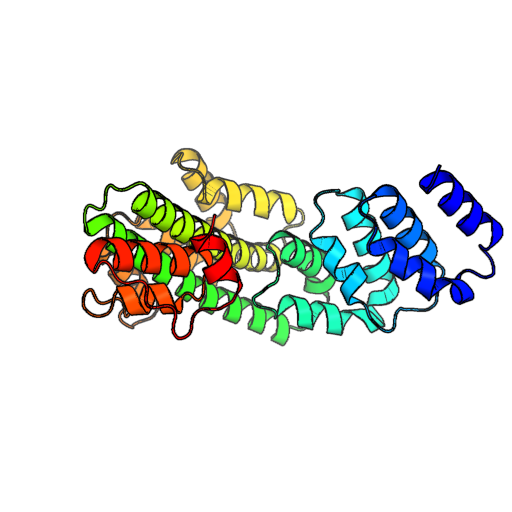 1 243 ? -22.076 11.518 11.879 1.00 92.00 243 PRO A CA 1
ATOM 1991 C C . PRO A 1 243 ? -21.275 10.298 11.410 1.00 92.00 243 PRO A C 1
ATOM 1993 O O . PRO A 1 243 ? -21.626 9.630 10.430 1.00 92.00 243 PRO A O 1
ATOM 1996 N N . LEU A 1 244 ? -20.217 9.966 12.154 1.00 90.94 244 LEU A N 1
ATOM 1997 C CA . LEU A 1 244 ? -19.489 8.715 11.970 1.00 90.94 244 LEU A CA 1
ATOM 1998 C C . LEU A 1 244 ? -20.355 7.554 12.476 1.00 90.94 244 LEU A C 1
ATOM 2000 O O . LEU A 1 244 ? -20.584 7.412 13.678 1.00 90.94 244 LEU A O 1
ATOM 2004 N N . LYS A 1 245 ? -20.836 6.723 11.547 1.00 88.12 245 LYS A N 1
ATOM 2005 C CA . LYS A 1 245 ? -21.703 5.569 11.828 1.00 88.12 245 LYS A CA 1
ATOM 2006 C C . LYS A 1 245 ? -20.923 4.423 12.481 1.00 88.12 245 LYS A C 1
ATOM 2008 O O . LYS A 1 245 ? -20.601 3.444 11.815 1.00 88.12 245 LYS A O 1
ATOM 2013 N N . ILE A 1 246 ? -20.619 4.570 13.768 1.00 87.12 246 ILE A N 1
ATOM 2014 C CA . ILE A 1 246 ? -20.063 3.519 14.625 1.00 87.12 246 ILE A CA 1
ATOM 2015 C C . ILE A 1 246 ? -20.952 3.391 15.852 1.00 87.12 246 ILE A C 1
ATOM 2017 O O . ILE A 1 246 ? -21.016 4.312 16.667 1.00 87.12 246 ILE A O 1
ATOM 2021 N N . TYR A 1 247 ? -21.634 2.258 15.983 1.00 83.31 247 TYR A N 1
ATOM 2022 C CA . TYR A 1 247 ? -22.578 1.985 17.069 1.00 83.31 247 TYR A CA 1
ATOM 2023 C C . TYR A 1 247 ? -22.153 0.748 17.861 1.00 83.31 247 TYR A C 1
ATOM 2025 O O . TYR A 1 247 ? -21.763 -0.251 17.256 1.00 83.31 247 TYR A O 1
ATOM 2033 N N . LYS A 1 248 ? -22.284 0.803 19.195 1.00 82.62 248 LYS A N 1
ATOM 2034 C CA . LYS A 1 248 ? -21.984 -0.316 20.111 1.00 82.62 248 LYS A CA 1
ATOM 2035 C C . LYS A 1 248 ? -22.773 -1.576 19.740 1.00 82.62 248 LYS A C 1
ATOM 2037 O O . LYS A 1 248 ? -22.220 -2.660 19.638 1.00 82.62 248 LYS A O 1
ATOM 2042 N N . ASN A 1 249 ? -24.050 -1.387 19.434 1.00 84.88 249 ASN A N 1
ATOM 2043 C CA . ASN A 1 249 ? -25.050 -2.423 19.180 1.00 84.88 249 ASN A CA 1
ATOM 2044 C C . ASN A 1 249 ? -24.769 -3.226 17.896 1.00 84.88 249 ASN A C 1
ATOM 2046 O O . ASN A 1 249 ? -25.359 -4.276 17.687 1.00 84.88 249 ASN A O 1
ATOM 2050 N N . ASN A 1 250 ? -23.908 -2.709 17.015 1.00 85.12 250 ASN A N 1
ATOM 2051 C CA . ASN A 1 250 ? -23.581 -3.316 15.726 1.00 85.12 250 ASN A CA 1
ATOM 2052 C C . ASN A 1 250 ? -22.059 -3.439 15.538 1.00 85.12 250 ASN A C 1
ATOM 2054 O O . ASN A 1 250 ? -21.548 -3.384 14.418 1.00 85.12 250 ASN A O 1
ATOM 2058 N N . TYR A 1 251 ? -21.318 -3.479 16.645 1.00 86.44 251 TYR A N 1
ATOM 2059 C CA . TYR A 1 251 ? -19.867 -3.367 16.645 1.00 86.44 251 TYR A CA 1
ATOM 2060 C C . TYR A 1 251 ? -19.177 -4.587 16.021 1.00 86.44 251 TYR A C 1
ATOM 2062 O O . TYR A 1 251 ? -18.369 -4.429 15.108 1.00 86.44 251 TYR A O 1
ATOM 2070 N N . GLU A 1 252 ? -19.548 -5.801 16.436 1.00 85.31 252 GLU A N 1
ATOM 2071 C CA . GLU A 1 252 ? -18.964 -7.038 15.896 1.00 85.31 252 GLU A CA 1
ATOM 2072 C C . GLU A 1 252 ? -19.203 -7.177 14.386 1.00 85.31 252 GLU A C 1
ATOM 2074 O O . GLU A 1 252 ? -18.293 -7.541 13.641 1.00 85.31 252 GLU A O 1
ATOM 2079 N N . ALA A 1 253 ? -20.394 -6.818 13.897 1.00 88.31 253 ALA A N 1
ATOM 2080 C CA . ALA A 1 253 ? -20.678 -6.840 12.464 1.00 88.31 253 ALA A CA 1
ATOM 2081 C C . ALA A 1 253 ? -19.842 -5.806 11.692 1.00 88.31 253 ALA A C 1
ATOM 2083 O O . ALA A 1 253 ? -19.396 -6.082 10.581 1.00 88.31 253 ALA A O 1
ATOM 2084 N N . GLN A 1 254 ? -19.590 -4.629 12.279 1.00 91.06 254 GLN A N 1
ATOM 2085 C CA . GLN A 1 254 ? -18.710 -3.623 11.679 1.00 91.06 254 GLN A CA 1
ATOM 2086 C C . GLN A 1 254 ? -17.250 -4.083 11.627 1.00 91.06 254 GLN A C 1
ATOM 2088 O O . GLN A 1 254 ? -16.587 -3.797 10.634 1.00 91.06 254 GLN A O 1
ATOM 2093 N N . LEU A 1 255 ? -16.760 -4.807 12.643 1.00 90.94 255 LEU A N 1
ATOM 2094 C CA . LEU A 1 255 ? -15.433 -5.426 12.593 1.00 90.94 255 LEU A CA 1
ATOM 2095 C C . LEU A 1 255 ? -15.354 -6.497 11.498 1.00 90.94 255 LEU A C 1
ATOM 2097 O O . LEU A 1 255 ? -14.419 -6.480 10.704 1.00 90.94 255 LEU A O 1
ATOM 2101 N N . ARG A 1 256 ? -16.357 -7.379 11.394 1.00 89.38 256 ARG A N 1
ATOM 2102 C CA . ARG A 1 256 ? -16.410 -8.411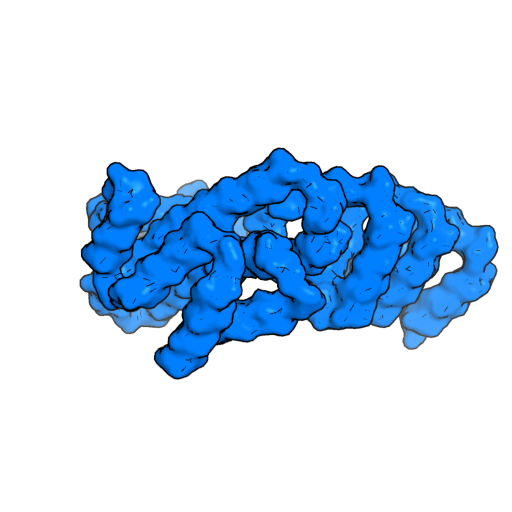 10.339 1.00 89.38 256 ARG A CA 1
ATOM 2103 C C . ARG A 1 256 ? -16.444 -7.808 8.933 1.00 89.38 256 ARG A C 1
ATOM 2105 O O . ARG A 1 256 ? -15.789 -8.311 8.024 1.00 89.38 256 ARG A O 1
ATOM 2112 N N . ALA A 1 257 ? -17.141 -6.684 8.768 1.00 91.12 257 ALA A N 1
ATOM 2113 C CA . ALA A 1 257 ? -17.226 -5.956 7.502 1.00 91.12 257 ALA A CA 1
ATOM 2114 C C . ALA A 1 257 ? -15.897 -5.315 7.051 1.00 91.12 257 ALA A C 1
ATOM 2116 O O . ALA A 1 257 ? -15.816 -4.829 5.922 1.00 91.12 257 ALA A O 1
ATOM 2117 N N . LEU A 1 258 ? -14.854 -5.310 7.895 1.00 90.25 258 LEU A N 1
ATOM 2118 C CA . LEU A 1 258 ? -13.507 -4.899 7.488 1.00 90.25 258 LEU A CA 1
ATOM 2119 C C . LEU A 1 258 ? -12.829 -5.920 6.557 1.00 90.25 258 LEU A C 1
ATOM 2121 O O . LEU A 1 258 ? -11.798 -5.590 5.976 1.00 90.25 258 LEU A O 1
ATOM 2125 N N . ASN A 1 259 ? -13.403 -7.121 6.386 1.00 85.44 259 ASN A N 1
ATOM 2126 C CA . ASN A 1 259 ? -12.937 -8.162 5.460 1.00 85.44 259 ASN A CA 1
ATOM 2127 C C . ASN A 1 259 ? -11.447 -8.513 5.626 1.00 85.44 259 ASN A C 1
ATOM 2129 O O . ASN A 1 259 ? -10.733 -8.726 4.648 1.00 85.44 259 ASN A O 1
ATOM 2133 N N . ASN A 1 260 ? -10.977 -8.568 6.874 1.00 91.12 260 ASN A N 1
ATOM 2134 C CA . ASN A 1 260 ? -9.629 -9.011 7.210 1.00 91.12 260 ASN A CA 1
ATOM 2135 C C . ASN A 1 260 ? -9.682 -10.450 7.750 1.00 91.12 260 ASN A C 1
ATOM 2137 O O . ASN A 1 260 ? -10.351 -10.714 8.749 1.00 91.12 260 ASN A O 1
ATOM 2141 N N . ASP A 1 261 ? -8.983 -11.373 7.083 1.00 89.06 261 ASP A N 1
ATOM 2142 C CA . ASP A 1 261 ? -9.029 -12.807 7.402 1.00 89.06 261 ASP A CA 1
ATOM 2143 C C . ASP A 1 261 ? -8.564 -13.100 8.837 1.00 89.06 261 ASP A C 1
ATOM 2145 O O . ASP A 1 261 ? -9.204 -13.874 9.548 1.00 89.06 261 ASP A O 1
ATOM 2149 N N . MET A 1 262 ? -7.498 -12.437 9.297 1.00 90.19 262 MET A N 1
ATOM 2150 C CA . MET A 1 262 ? -6.973 -12.626 10.651 1.00 90.19 262 MET A CA 1
ATOM 2151 C C . MET A 1 262 ? -7.938 -12.077 11.707 1.00 90.19 262 MET A C 1
ATOM 2153 O O . MET A 1 262 ? -8.215 -12.744 12.699 1.00 90.19 262 MET A O 1
ATOM 2157 N N . LEU A 1 263 ? -8.510 -10.891 11.475 1.00 92.25 263 LEU A N 1
ATOM 2158 C CA . LEU A 1 263 ? -9.522 -10.310 12.360 1.00 92.25 263 LEU A CA 1
ATOM 2159 C C . LEU A 1 263 ? -10.741 -11.230 12.477 1.00 92.25 263 LEU A C 1
ATOM 2161 O O . LEU A 1 263 ? -11.212 -11.495 13.580 1.00 92.25 263 LEU A O 1
ATOM 2165 N N . ASN A 1 264 ? -11.228 -11.750 11.350 1.00 90.88 264 ASN A N 1
ATOM 2166 C CA . ASN A 1 264 ? -12.358 -12.672 11.326 1.00 90.88 264 ASN A CA 1
ATOM 2167 C C . ASN A 1 264 ? -12.052 -13.969 12.087 1.00 90.88 264 ASN A C 1
ATOM 2169 O O . ASN A 1 264 ? -12.905 -14.435 12.843 1.00 90.88 264 ASN A O 1
ATOM 2173 N N . ALA A 1 265 ? -10.839 -14.514 11.955 1.00 88.81 265 ALA A N 1
ATOM 2174 C CA . ALA A 1 265 ? -10.396 -15.663 12.742 1.00 88.81 265 ALA A CA 1
ATOM 2175 C C . ALA A 1 265 ? -10.379 -15.353 14.252 1.00 88.81 265 ALA A C 1
ATOM 2177 O O . ALA A 1 265 ? -10.943 -16.119 15.033 1.00 88.81 265 ALA A O 1
ATOM 2178 N N . CYS A 1 266 ? -9.831 -14.205 14.666 1.00 90.12 266 CYS A N 1
ATOM 2179 C CA . CYS A 1 266 ? -9.834 -13.774 16.069 1.00 90.12 266 CYS A CA 1
ATOM 2180 C C . CYS A 1 266 ? -11.257 -13.635 16.633 1.00 90.12 266 CYS A C 1
ATOM 2182 O O . CYS A 1 266 ? -11.540 -14.097 17.737 1.00 90.12 266 CYS A O 1
ATOM 2184 N N . LEU A 1 267 ? -12.176 -13.040 15.868 1.00 89.31 267 LEU A N 1
ATOM 2185 C CA . LEU A 1 267 ? -13.569 -12.873 16.288 1.00 89.31 267 LEU A CA 1
ATOM 2186 C C . LEU A 1 267 ? -14.302 -14.213 16.422 1.00 89.31 267 LEU A C 1
ATOM 2188 O O . LEU A 1 267 ? -15.066 -14.397 17.367 1.00 89.31 267 LEU A O 1
ATOM 2192 N N . LEU A 1 268 ? -14.063 -15.156 15.504 1.00 88.69 268 LEU A N 1
ATOM 2193 C CA . LEU A 1 268 ? -14.610 -16.513 15.599 1.00 88.69 268 LEU A CA 1
ATOM 2194 C C . LEU A 1 268 ? -14.046 -17.273 16.800 1.00 88.69 268 LEU A C 1
ATOM 2196 O O . LEU A 1 268 ? -14.775 -18.026 17.445 1.00 88.69 268 LEU A O 1
ATOM 2200 N N . TYR A 1 269 ? -12.767 -17.067 17.118 1.00 87.38 269 TYR A N 1
ATOM 2201 C CA . TYR A 1 269 ? -12.143 -17.652 18.298 1.00 87.38 269 TYR A CA 1
ATOM 2202 C C . TYR A 1 269 ? -12.794 -17.132 19.592 1.00 87.38 269 TYR A C 1
ATOM 2204 O O . TYR A 1 269 ? -13.205 -17.936 20.426 1.00 87.38 269 TYR A O 1
ATOM 2212 N N . ILE A 1 270 ? -13.005 -15.816 19.718 1.00 85.81 270 ILE A N 1
ATOM 2213 C CA . ILE A 1 270 ? -13.716 -15.220 20.865 1.00 85.81 270 ILE A CA 1
ATOM 2214 C C . ILE A 1 270 ? -15.160 -15.745 20.962 1.00 85.81 270 ILE A C 1
ATOM 2216 O O . ILE A 1 270 ? -15.645 -16.043 22.054 1.00 85.81 270 ILE A O 1
ATOM 2220 N N . GLU A 1 271 ? -15.869 -15.887 19.837 1.00 85.88 271 GLU A N 1
ATOM 2221 C CA . GLU A 1 271 ? -17.227 -16.454 19.825 1.00 85.88 271 GLU A CA 1
ATOM 2222 C C . GLU A 1 271 ? -17.235 -17.922 20.283 1.00 85.88 271 GLU A C 1
ATOM 2224 O O . GLU A 1 271 ? -18.119 -18.331 21.044 1.00 85.88 271 GLU A O 1
ATOM 2229 N N . ARG A 1 272 ? -16.229 -18.707 19.879 1.00 85.50 272 ARG A N 1
ATOM 2230 C CA . ARG A 1 272 ? -16.049 -20.090 20.334 1.00 85.50 272 ARG A CA 1
ATOM 2231 C C . ARG A 1 272 ? -15.788 -20.155 21.835 1.00 85.50 272 ARG A C 1
ATOM 2233 O O . ARG A 1 272 ? -16.395 -20.999 22.485 1.00 85.50 272 ARG A O 1
ATOM 2240 N N . GLU A 1 273 ? -14.933 -19.296 22.386 1.00 84.31 273 GLU A N 1
ATOM 2241 C CA . GLU A 1 273 ? -14.682 -19.256 23.836 1.00 84.31 273 GLU A CA 1
ATOM 2242 C C . GLU A 1 273 ? -15.956 -18.930 24.623 1.00 84.31 273 GLU A C 1
ATOM 2244 O O . GLU A 1 273 ? -16.222 -19.548 25.650 1.00 84.31 273 GLU A O 1
ATOM 2249 N N . LYS A 1 274 ? -16.792 -18.019 24.111 1.00 83.06 274 LYS A N 1
ATOM 2250 C CA . LYS A 1 274 ? -18.059 -17.637 24.756 1.00 83.06 274 LYS A CA 1
ATOM 2251 C C . LYS A 1 274 ? -19.146 -18.711 24.665 1.00 83.06 274 LYS A C 1
ATOM 2253 O O . LYS A 1 274 ? -19.927 -18.869 25.597 1.00 83.06 274 LYS A O 1
ATOM 2258 N N . THR A 1 275 ? -19.260 -19.397 23.527 1.00 84.69 275 THR A N 1
ATOM 2259 C CA . THR A 1 275 ? -20.423 -20.256 23.215 1.00 84.69 275 THR A CA 1
ATOM 2260 C C . THR A 1 275 ? -20.114 -21.753 23.205 1.00 84.69 275 THR A C 1
ATOM 2262 O O . THR A 1 275 ? -21.028 -22.569 23.082 1.00 84.69 275 THR A O 1
ATOM 2265 N N . GLY A 1 276 ? -18.835 -22.130 23.254 1.00 78.69 276 GLY A N 1
ATOM 2266 C CA . GLY A 1 276 ? -18.360 -23.502 23.073 1.00 78.69 276 GLY A CA 1
ATOM 2267 C C . GLY A 1 276 ? -18.518 -24.051 21.648 1.00 78.69 276 GLY A C 1
ATOM 2268 O O . GLY A 1 276 ? -18.100 -25.177 21.382 1.00 78.69 276 GLY A O 1
ATOM 2269 N N . LYS A 1 277 ? -19.105 -23.292 20.709 1.00 80.25 277 LYS A N 1
ATOM 2270 C CA . LYS A 1 277 ? -19.404 -23.743 19.341 1.00 80.25 277 LYS A CA 1
ATOM 2271 C C . LYS A 1 277 ? -18.687 -22.874 18.317 1.00 80.25 277 LYS A C 1
ATOM 2273 O O . LYS A 1 277 ? -18.798 -21.655 18.334 1.00 80.25 277 LYS A O 1
ATOM 2278 N N . LEU A 1 278 ? -17.998 -23.511 17.372 1.00 77.19 278 LEU A N 1
ATOM 2279 C CA . LEU A 1 278 ? -17.372 -22.817 16.251 1.00 77.19 278 LEU A CA 1
ATOM 2280 C C . LEU A 1 278 ? -18.328 -22.806 15.053 1.00 77.19 278 LEU A C 1
ATOM 2282 O O . LEU A 1 278 ? -18.554 -23.835 14.416 1.00 77.19 278 LEU A O 1
ATOM 2286 N N . LYS A 1 279 ? -18.899 -21.641 14.739 1.00 74.69 279 LYS A N 1
ATOM 2287 C CA . LYS A 1 279 ? -19.756 -21.465 13.561 1.00 74.69 279 LYS A CA 1
ATOM 2288 C C . LYS A 1 279 ? -18.912 -21.058 12.362 1.00 74.69 279 LYS A C 1
ATOM 2290 O O . LYS A 1 279 ? -18.548 -19.904 12.199 1.00 74.69 279 LYS A O 1
ATOM 2295 N N . LEU A 1 280 ? -18.621 -22.036 11.515 1.00 73.75 280 LEU A N 1
ATOM 2296 C CA . LEU A 1 280 ? -17.777 -21.875 10.332 1.00 73.75 280 LEU A CA 1
ATOM 2297 C C . LEU A 1 280 ? -18.539 -21.471 9.057 1.00 73.75 280 LEU A C 1
ATOM 2299 O O . LEU A 1 280 ? -17.919 -21.214 8.025 1.00 73.75 280 LEU A O 1
ATOM 2303 N N . ALA A 1 281 ? -19.871 -21.412 9.106 1.00 68.00 281 ALA A N 1
ATOM 2304 C CA . ALA A 1 281 ? -20.697 -21.094 7.945 1.00 68.00 281 ALA A CA 1
ATOM 2305 C C . ALA A 1 281 ? -20.345 -19.703 7.376 1.00 68.00 281 ALA A C 1
ATOM 2307 O O . ALA A 1 281 ? -20.429 -18.705 8.086 1.00 68.00 281 ALA A O 1
ATOM 2308 N N . GLY A 1 282 ? -19.938 -19.647 6.102 1.00 63.09 282 GLY A N 1
ATOM 2309 C CA . GLY A 1 282 ? -19.566 -18.405 5.406 1.00 63.09 282 GLY A CA 1
ATOM 2310 C C . GLY A 1 282 ? -18.115 -17.935 5.602 1.00 63.09 282 GLY A C 1
ATOM 2311 O O . GLY A 1 282 ? -17.764 -16.860 5.123 1.00 63.09 282 GLY A O 1
ATOM 2312 N N . SER A 1 283 ? -17.267 -18.721 6.273 1.00 73.06 283 SER A N 1
ATOM 2313 C CA . SER A 1 283 ? -15.828 -18.439 6.419 1.00 73.06 283 SER A CA 1
ATOM 2314 C C . SER A 1 283 ? -15.055 -18.843 5.158 1.00 73.06 283 SER A C 1
ATOM 2316 O O . SER A 1 283 ? -15.402 -19.829 4.511 1.00 73.06 283 SER A O 1
ATOM 2318 N N . ASN A 1 284 ? -13.990 -18.118 4.808 1.00 80.00 284 ASN A N 1
ATOM 2319 C CA . ASN A 1 284 ? -13.113 -18.507 3.698 1.00 80.00 284 ASN A CA 1
ATOM 2320 C C . ASN A 1 284 ? -11.997 -19.476 4.156 1.00 80.00 284 ASN A C 1
ATOM 2322 O O . ASN A 1 284 ? -11.766 -19.680 5.350 1.00 80.00 284 ASN A O 1
ATOM 2326 N N . GLN A 1 285 ? -11.282 -20.076 3.197 1.00 76.88 285 GLN A N 1
ATOM 2327 C CA . GLN A 1 285 ? -10.212 -21.054 3.463 1.00 76.88 285 GLN A CA 1
ATOM 2328 C C . GLN A 1 285 ? -9.066 -20.499 4.326 1.00 76.88 285 GLN A C 1
ATOM 2330 O O . GLN A 1 285 ? -8.529 -21.230 5.158 1.00 76.88 285 GLN A O 1
ATOM 2335 N N . ASN A 1 286 ? -8.732 -19.213 4.189 1.00 76.06 286 ASN A N 1
ATOM 2336 C CA . ASN A 1 286 ? -7.674 -18.578 4.976 1.00 76.06 286 ASN A CA 1
ATOM 2337 C C . ASN A 1 286 ? -8.056 -18.483 6.457 1.00 76.06 286 ASN A C 1
ATOM 2339 O O . ASN A 1 286 ? -7.256 -18.818 7.327 1.00 76.06 286 ASN A O 1
ATOM 2343 N N . VAL A 1 287 ? -9.302 -18.105 6.750 1.00 73.50 287 VAL A N 1
ATOM 2344 C CA . VAL A 1 287 ? -9.839 -18.071 8.119 1.00 73.50 287 VAL A CA 1
ATOM 2345 C C . VAL A 1 287 ? -9.794 -19.465 8.756 1.00 73.50 287 VAL A C 1
ATOM 2347 O O . VAL A 1 287 ? -9.392 -19.602 9.909 1.00 73.50 287 VAL A O 1
ATOM 2350 N N . HIS A 1 288 ? -10.131 -20.521 8.004 1.00 75.06 288 HIS A N 1
ATOM 2351 C CA . HIS A 1 288 ? -10.003 -21.898 8.497 1.00 75.06 288 HIS A CA 1
ATOM 2352 C C . HIS A 1 288 ? -8.562 -22.284 8.824 1.00 75.06 288 HIS A C 1
ATOM 2354 O O . HIS A 1 288 ? -8.331 -22.970 9.818 1.00 75.06 288 HIS A O 1
ATOM 2360 N N . HIS A 1 289 ? -7.607 -21.863 7.995 1.00 77.06 289 HIS A N 1
ATOM 2361 C CA . HIS A 1 289 ? -6.192 -22.128 8.222 1.00 77.06 289 HIS A CA 1
ATOM 2362 C C . HIS A 1 289 ? -5.695 -21.468 9.517 1.00 77.06 289 HIS A C 1
ATOM 2364 O O . HIS A 1 289 ? -5.020 -22.121 10.306 1.00 77.06 289 HIS A O 1
ATOM 2370 N N . PHE A 1 290 ? -6.082 -20.216 9.782 1.00 79.25 290 PHE A N 1
ATOM 2371 C CA . PHE A 1 290 ? -5.717 -19.520 11.023 1.00 79.25 290 PHE A CA 1
ATOM 2372 C C . PHE A 1 290 ? -6.323 -20.134 12.288 1.00 79.25 290 PHE A C 1
ATOM 2374 O O . PHE A 1 290 ? -5.757 -19.977 13.356 1.00 79.25 290 PHE A O 1
ATOM 2381 N N . LEU A 1 291 ? -7.464 -20.821 12.192 1.00 76.19 291 LEU A N 1
ATOM 2382 C CA . LEU A 1 291 ? -8.118 -21.450 13.348 1.00 76.19 291 LEU A CA 1
ATOM 2383 C C . LEU A 1 291 ? -7.575 -22.850 13.683 1.00 76.19 291 LEU A C 1
ATOM 2385 O O . LEU A 1 291 ? -7.945 -23.410 14.716 1.00 76.19 291 LEU A O 1
ATOM 2389 N N . ARG A 1 292 ? -6.776 -23.450 12.791 1.00 68.75 292 ARG A N 1
ATOM 2390 C CA . ARG A 1 292 ? -6.201 -24.798 12.956 1.00 68.75 292 ARG A CA 1
ATOM 2391 C C . ARG A 1 292 ? -4.762 -24.790 13.473 1.00 68.75 292 ARG A C 1
ATOM 2393 O O . ARG A 1 292 ? -4.324 -25.824 13.969 1.00 68.75 292 ARG A O 1
ATOM 2400 N N . ASN A 1 293 ? -4.067 -23.665 13.328 1.00 56.34 293 ASN A N 1
ATOM 2401 C CA . ASN A 1 293 ? -2.689 -23.445 13.768 1.00 56.34 293 ASN A CA 1
ATOM 2402 C C . ASN A 1 293 ? -2.670 -22.498 14.966 1.00 56.34 293 ASN A C 1
ATOM 2404 O O . ASN A 1 293 ? -1.753 -22.643 15.800 1.00 56.34 293 ASN A O 1
#

pLDDT: mean 89.2, std 7.7, range [56.34, 98.12]

Foldseek 3Di:
DVLVVLVVVCVVCVVPLQVCLVVLLVQLVDPDLSSVLSSLVSCLSYDDDPDLVSLLVQLPDPDPSSVVSSLVSCLSVVVRCVVVLLVLCPDPPHALSSNLSSCVRCVVVDDPVSLVVLLVVLVVLVLVLLLLLLLLQVLVVVVDDDPLSVVLNVVSLVSSLRSVSSSLSSLLVVLVDPCSPVLSCQLSCLCSDPDPVSVVVSLVSLVPRPDPLSSVLVSLVPVQPPPHSVSSQVSCCVNPVDGSPDDPVCSLVSQVVVVDLSSVLSSQVVVCVVPVDR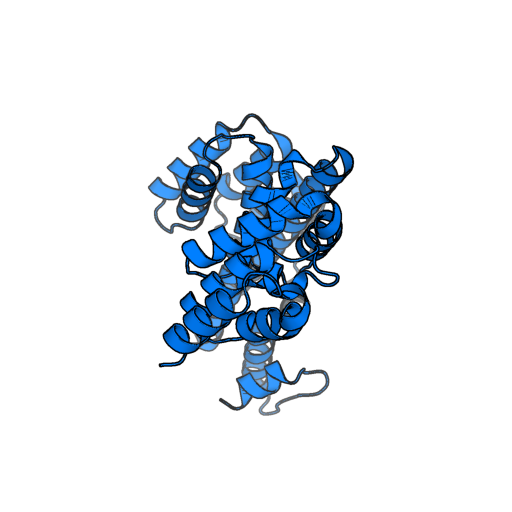DCPPHDPSSVVNNVD

Sequence (293 aa):
MRLAALTAFIRLHEAQLETHKARLLKVLESPDNEMKILALRALKNCRPLKYWAPVIQLLDARDRRLVKESQELLQLNMGVCKSALIDVLSSDKISVQQRFEIMLLIYHLLSSKQQQSLQKWADETLIKLFKINGLLKLYESHGHNSKVDHLIIKILQEMAEYHLDHILIIITFATQQDRYRYFFQKVSNGLKSTNRVNQGNALEVLSNVGKKSLVNRLLKFFDERFITLQSIRCIYFALYGKPLKIYKNNYEAQLRALNNDMLNACLLYIEREKTGKLKLAGSNQNVHHFLRN

InterPro domains:
  IPR016024 Armadillo-type fold [SSF48371] (6-223)

Organism: NCBI:txid1003181